Protein AF-A0ABD3AWS0-F1 (afdb_monomer)

Structure (mmCIF, N/CA/C/O backbone):
data_AF-A0ABD3AWS0-F1
#
_entry.id   AF-A0ABD3AWS0-F1
#
loop_
_atom_site.group_PDB
_atom_site.id
_atom_site.type_symbol
_atom_site.label_atom_id
_atom_site.label_alt_id
_atom_site.label_comp_id
_atom_site.label_asym_id
_atom_site.label_entity_id
_atom_site.label_seq_id
_atom_site.pdbx_PDB_ins_code
_atom_site.Cartn_x
_atom_site.Cartn_y
_atom_site.Cartn_z
_atom_site.occupancy
_atom_site.B_iso_or_equiv
_atom_site.auth_seq_id
_atom_site.auth_comp_id
_atom_site.auth_asym_id
_atom_site.auth_atom_id
_atom_site.pdbx_PDB_model_num
ATOM 1 N N . MET A 1 1 ? 17.403 1.096 -9.882 1.00 53.25 1 MET A N 1
ATOM 2 C CA . MET A 1 1 ? 18.011 1.265 -8.549 1.00 53.25 1 MET A CA 1
ATOM 3 C C . MET A 1 1 ? 16.953 0.886 -7.540 1.00 53.25 1 MET A C 1
ATOM 5 O O . MET A 1 1 ? 15.822 1.325 -7.702 1.00 53.25 1 MET A O 1
ATOM 9 N N . GLU A 1 2 ? 17.286 0.026 -6.589 1.00 64.38 2 GLU A N 1
ATOM 10 C CA . GLU A 1 2 ? 16.300 -0.647 -5.747 1.00 64.38 2 GLU A CA 1
ATOM 11 C C . GLU A 1 2 ? 16.300 -0.037 -4.342 1.00 64.38 2 GLU A C 1
ATOM 13 O O . GLU A 1 2 ? 17.245 -0.215 -3.584 1.00 64.38 2 GLU A O 1
ATOM 18 N N . VAL A 1 3 ? 15.242 0.715 -4.023 1.00 80.69 3 VAL A N 1
ATOM 19 C CA . VAL A 1 3 ? 14.965 1.267 -2.679 1.00 80.69 3 VAL A CA 1
ATOM 20 C C . VAL A 1 3 ? 14.682 0.150 -1.667 1.00 80.69 3 VAL A C 1
ATOM 22 O O . VAL A 1 3 ? 14.990 0.235 -0.476 1.00 80.69 3 VAL A O 1
ATOM 25 N N . TYR A 1 4 ? 14.098 -0.925 -2.184 1.00 85.44 4 TYR A N 1
ATOM 26 C CA . TYR A 1 4 ? 13.851 -2.178 -1.501 1.00 85.44 4 TYR A CA 1
ATOM 27 C C . TYR A 1 4 ? 14.573 -3.283 -2.246 1.00 85.44 4 TYR A C 1
ATOM 29 O O . TYR A 1 4 ? 14.406 -3.404 -3.454 1.00 85.44 4 TYR A O 1
ATOM 37 N N . SER A 1 5 ? 15.306 -4.123 -1.525 1.00 83.75 5 SER A N 1
ATOM 38 C CA . SER A 1 5 ? 15.827 -5.361 -2.099 1.00 83.75 5 SER A CA 1
ATOM 39 C C . SER A 1 5 ? 14.721 -6.418 -2.193 1.00 83.75 5 SER A C 1
ATOM 41 O O . SER A 1 5 ? 13.918 -6.592 -1.267 1.00 83.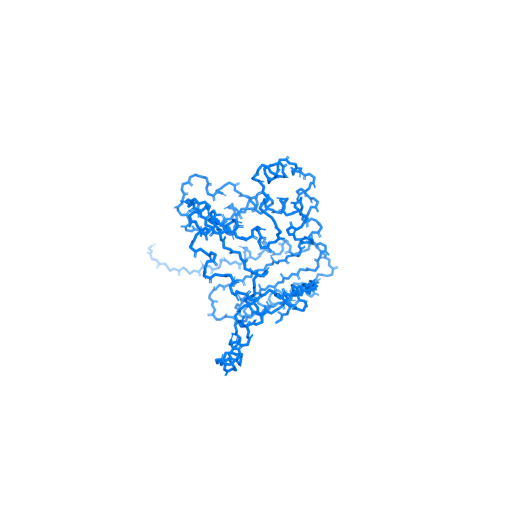75 5 SER A O 1
ATOM 43 N N . GLY A 1 6 ? 14.678 -7.125 -3.324 1.00 82.69 6 GLY A N 1
ATOM 44 C CA . GLY A 1 6 ? 13.687 -8.169 -3.581 1.00 82.69 6 GLY A CA 1
ATOM 45 C C . GLY A 1 6 ? 12.399 -7.639 -4.231 1.00 82.69 6 GLY A C 1
ATOM 46 O O . GLY A 1 6 ? 12.428 -6.619 -4.913 1.00 82.69 6 GLY A O 1
ATOM 47 N N . PRO A 1 7 ? 11.247 -8.310 -4.048 1.00 80.88 7 PRO A N 1
ATOM 48 C CA . PRO A 1 7 ? 10.071 -8.100 -4.906 1.00 80.88 7 PRO A CA 1
ATOM 49 C C . PRO A 1 7 ? 9.446 -6.702 -4.883 1.00 80.88 7 PRO A C 1
ATOM 51 O O . PRO A 1 7 ? 8.808 -6.304 -5.850 1.00 80.88 7 PRO A O 1
ATOM 54 N N . HIS A 1 8 ? 9.656 -5.930 -3.815 1.00 80.56 8 HIS A N 1
ATOM 55 C CA . HIS A 1 8 ? 9.182 -4.542 -3.732 1.00 80.56 8 HIS A CA 1
ATOM 56 C C . HIS A 1 8 ? 10.105 -3.545 -4.458 1.00 80.56 8 HIS A C 1
ATOM 58 O O . HIS A 1 8 ? 9.758 -2.375 -4.597 1.00 80.56 8 HIS A O 1
ATOM 64 N N . GLY A 1 9 ? 11.279 -3.991 -4.917 1.00 81.88 9 GLY A N 1
ATOM 65 C CA . GLY A 1 9 ? 12.183 -3.223 -5.772 1.00 81.88 9 GLY A CA 1
ATOM 66 C C . GLY A 1 9 ? 11.825 -3.285 -7.258 1.00 81.88 9 GLY A C 1
ATOM 67 O O . GLY A 1 9 ? 12.369 -2.509 -8.046 1.00 81.88 9 GLY A O 1
ATOM 68 N N . TYR A 1 10 ? 10.913 -4.179 -7.657 1.00 85.75 10 TYR A N 1
ATOM 69 C CA . TYR A 1 10 ? 10.484 -4.296 -9.048 1.00 85.75 10 TYR A CA 1
ATOM 70 C C . TYR A 1 10 ? 9.720 -3.052 -9.499 1.00 85.75 10 TYR A C 1
ATOM 72 O O . TYR A 1 10 ? 8.845 -2.533 -8.804 1.00 85.75 10 TYR A O 1
ATOM 80 N N . THR A 1 11 ? 10.060 -2.559 -10.689 1.00 83.81 11 THR A N 1
ATOM 81 C CA . THR A 1 11 ? 9.419 -1.378 -11.256 1.00 83.81 11 THR A CA 1
ATOM 82 C C . THR A 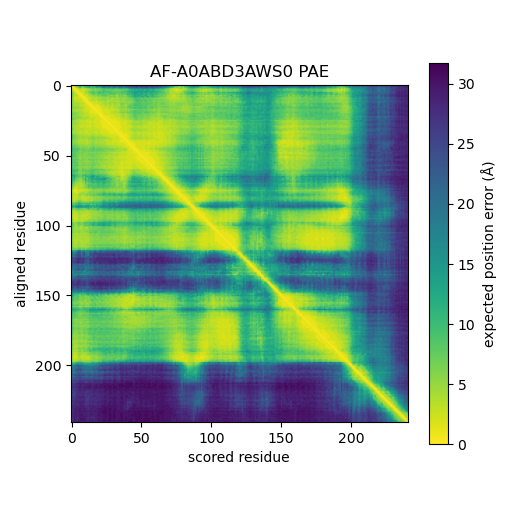1 11 ? 8.014 -1.726 -11.730 1.00 83.81 11 THR A C 1
ATOM 84 O O . THR A 1 11 ? 7.821 -2.696 -12.457 1.00 83.81 11 THR A O 1
ATOM 87 N N . LEU A 1 12 ? 7.031 -0.896 -11.370 1.00 85.69 12 LEU A N 1
ATOM 88 C CA . LEU A 1 12 ? 5.666 -1.050 -11.884 1.00 85.69 12 LEU A CA 1
ATOM 89 C C . LEU A 1 12 ? 5.609 -0.836 -13.404 1.00 85.69 12 LEU A C 1
ATOM 91 O O . LEU A 1 12 ? 4.836 -1.482 -14.105 1.00 85.69 12 LEU A O 1
ATOM 95 N N . MET A 1 13 ? 6.447 0.068 -13.912 1.00 86.06 13 MET A N 1
ATOM 96 C CA . MET A 1 13 ? 6.601 0.290 -15.344 1.00 86.06 13 MET A CA 1
ATOM 97 C C . MET A 1 13 ? 7.585 -0.734 -15.905 1.00 86.06 13 MET A C 1
ATOM 99 O O . MET A 1 13 ? 8.721 -0.832 -15.431 1.00 86.06 13 MET A O 1
ATOM 103 N N . ALA A 1 14 ? 7.156 -1.484 -16.917 1.00 87.19 14 ALA A N 1
ATOM 104 C CA . ALA A 1 14 ? 8.027 -2.406 -17.631 1.00 87.19 14 ALA A CA 1
ATOM 105 C C . ALA A 1 14 ? 9.119 -1.629 -18.386 1.00 87.19 14 ALA A C 1
ATOM 107 O O . ALA A 1 14 ? 8.850 -0.598 -19.003 1.00 87.19 14 ALA A O 1
ATOM 108 N N . SER A 1 15 ? 10.358 -2.124 -18.342 1.00 89.94 15 SER A N 1
ATOM 109 C CA . SER A 1 15 ? 11.434 -1.591 -19.183 1.00 89.94 15 SER A CA 1
ATOM 110 C C . SER A 1 15 ? 11.204 -1.961 -20.648 1.00 89.94 15 SER A C 1
ATOM 112 O O . SER A 1 15 ? 10.537 -2.952 -20.935 1.00 89.94 15 SER A O 1
ATOM 114 N N . GLU A 1 16 ? 11.805 -1.218 -21.575 1.00 90.94 16 GLU A N 1
ATOM 115 C CA . GLU A 1 16 ? 11.691 -1.484 -23.017 1.00 90.94 16 GLU A CA 1
ATOM 116 C C . GLU A 1 16 ? 12.048 -2.940 -23.357 1.00 90.94 16 GLU A C 1
ATOM 118 O O . GLU A 1 16 ? 11.239 -3.665 -23.928 1.00 90.94 16 GLU A O 1
ATOM 123 N N . SER A 1 17 ? 13.179 -3.430 -22.839 1.00 92.00 17 SER A N 1
ATOM 124 C CA . SER A 1 17 ? 13.579 -4.832 -23.015 1.00 92.00 17 SER A CA 1
ATOM 125 C C . SER A 1 17 ? 12.580 -5.843 -22.432 1.00 92.00 17 SER A C 1
ATOM 127 O O . SER A 1 17 ? 12.489 -6.967 -22.917 1.00 92.00 17 SER A O 1
ATOM 129 N N . ALA A 1 18 ? 11.867 -5.496 -21.353 1.00 90.69 18 ALA A N 1
ATOM 130 C CA . ALA A 1 18 ? 10.860 -6.373 -20.765 1.00 90.69 18 ALA A CA 1
ATOM 131 C C . ALA A 1 18 ? 9.608 -6.412 -21.645 1.00 90.69 18 ALA A C 1
ATOM 133 O O . ALA A 1 18 ? 9.089 -7.497 -21.882 1.00 90.69 18 ALA A O 1
ATOM 134 N N . VAL A 1 19 ? 9.187 -5.260 -22.179 1.00 92.88 19 VAL A N 1
ATOM 135 C CA . VAL A 1 19 ? 8.062 -5.152 -23.119 1.00 92.88 19 VAL A CA 1
ATOM 136 C C . VAL A 1 19 ? 8.318 -5.977 -24.378 1.00 92.88 19 VAL A C 1
ATOM 138 O O . VAL A 1 19 ? 7.437 -6.718 -24.795 1.00 92.88 19 VAL A O 1
ATOM 141 N N . GLU A 1 20 ? 9.530 -5.933 -24.931 1.00 94.00 20 GLU A N 1
ATOM 142 C CA . GLU A 1 20 ? 9.900 -6.732 -26.110 1.00 94.00 20 GLU A CA 1
ATOM 143 C C . GLU A 1 20 ? 9.847 -8.250 -25.869 1.00 94.00 20 GLU A C 1
ATOM 145 O O . GLU A 1 20 ? 9.641 -9.020 -26.805 1.00 94.00 20 GLU A O 1
ATOM 150 N N . ARG A 1 21 ? 10.032 -8.700 -24.620 1.00 93.94 21 ARG A N 1
ATOM 151 C CA . ARG A 1 21 ? 9.963 -10.123 -24.248 1.00 93.94 21 ARG A CA 1
ATOM 152 C C . ARG A 1 21 ? 8.551 -10.593 -23.896 1.00 93.94 21 ARG A C 1
ATOM 154 O O . ARG A 1 21 ? 8.326 -11.805 -23.857 1.00 93.94 21 ARG A O 1
ATOM 161 N N . LEU A 1 22 ? 7.619 -9.676 -23.620 1.00 94.19 22 LEU A N 1
ATOM 162 C CA . LEU A 1 22 ? 6.232 -10.025 -23.315 1.00 94.19 22 LEU A CA 1
ATOM 163 C C . LEU A 1 22 ? 5.561 -10.645 -24.543 1.00 94.19 22 LEU A C 1
ATOM 165 O O . LEU A 1 22 ? 5.647 -10.134 -25.656 1.00 94.19 22 LEU A O 1
ATOM 169 N N . ASN A 1 23 ? 4.872 -11.761 -24.331 1.00 94.94 23 ASN A N 1
ATOM 170 C CA . ASN A 1 23 ? 4.133 -12.476 -25.364 1.00 94.94 23 ASN A CA 1
ATOM 171 C C . ASN A 1 23 ? 2.921 -13.193 -24.747 1.00 94.94 23 ASN A C 1
ATOM 173 O O . ASN A 1 23 ? 2.798 -13.247 -23.523 1.00 94.94 23 ASN A O 1
ATOM 177 N N . SER A 1 24 ? 2.036 -13.738 -25.592 1.00 96.44 24 SER A N 1
ATOM 178 C CA . SER A 1 24 ? 0.787 -14.387 -25.145 1.00 96.44 24 SER A CA 1
ATOM 179 C C . SER A 1 24 ? 1.040 -15.509 -24.141 1.00 96.44 24 SER A C 1
ATOM 181 O O . SER A 1 24 ? 0.371 -15.560 -23.121 1.00 96.44 24 SER A O 1
ATOM 183 N N . ILE A 1 25 ? 2.056 -16.342 -24.384 1.00 96.56 25 ILE A N 1
ATOM 184 C CA . ILE A 1 25 ? 2.360 -17.513 -23.550 1.00 96.56 25 ILE A CA 1
ATOM 185 C C . ILE A 1 25 ? 2.744 -17.065 -22.137 1.00 96.56 25 ILE A C 1
ATOM 187 O O . ILE A 1 25 ? 2.171 -17.531 -21.163 1.00 96.56 25 ILE A O 1
ATOM 191 N N . VAL A 1 26 ? 3.642 -16.081 -22.022 1.00 95.38 26 VAL A N 1
ATOM 192 C CA . VAL A 1 26 ? 4.064 -15.536 -20.720 1.00 95.38 26 VAL A CA 1
ATOM 193 C C . VAL A 1 26 ? 2.890 -14.914 -19.956 1.00 95.38 26 VAL A C 1
ATOM 195 O O . VAL A 1 26 ? 2.830 -15.016 -18.733 1.00 95.38 26 VAL A O 1
ATOM 198 N N . LEU A 1 27 ? 1.961 -14.256 -20.656 1.00 94.88 27 LEU A N 1
ATOM 199 C CA . LEU A 1 27 ? 0.780 -13.658 -20.028 1.00 94.88 27 LEU A CA 1
ATOM 200 C C . LEU A 1 27 ? -0.235 -14.717 -19.587 1.00 94.88 27 LEU A C 1
ATOM 202 O O . LEU A 1 27 ? -0.796 -14.592 -18.502 1.00 94.88 27 LEU A O 1
ATOM 206 N N . GLU A 1 28 ? -0.458 -15.747 -20.401 1.00 95.12 28 GLU A N 1
ATOM 207 C CA . GLU A 1 28 ? -1.327 -16.879 -20.072 1.00 95.12 28 GLU A CA 1
ATOM 208 C C . GLU A 1 28 ? -0.798 -17.640 -18.853 1.00 95.12 28 GLU A C 1
ATOM 210 O O . GLU A 1 28 ? -1.555 -17.859 -17.907 1.00 95.12 28 GLU A O 1
ATOM 215 N N . ASP A 1 29 ? 0.504 -17.937 -18.824 1.00 94.25 29 ASP A N 1
ATOM 216 C CA . ASP A 1 29 ? 1.169 -18.572 -17.683 1.00 94.25 29 ASP A CA 1
ATOM 217 C C . ASP A 1 29 ? 1.045 -17.698 -16.425 1.00 94.25 29 ASP A C 1
ATOM 219 O O . ASP A 1 29 ? 0.636 -18.170 -15.363 1.00 94.25 29 ASP A O 1
ATOM 223 N N . PHE A 1 30 ? 1.300 -16.389 -16.545 1.00 93.19 30 PHE A N 1
ATOM 224 C CA . PHE A 1 30 ? 1.174 -15.458 -15.423 1.00 93.19 30 PHE A CA 1
ATOM 225 C C . PHE A 1 30 ? -0.255 -15.407 -14.865 1.00 93.19 30 PHE A C 1
ATOM 227 O O . PHE A 1 30 ? -0.438 -15.419 -13.645 1.00 93.19 30 PHE A O 1
ATOM 234 N N . VAL A 1 31 ? -1.272 -15.346 -15.730 1.00 92.31 31 VAL A N 1
ATOM 235 C CA . VAL A 1 31 ? -2.680 -15.350 -15.312 1.00 92.31 31 VAL A CA 1
ATOM 236 C C . VAL A 1 31 ? -3.027 -16.678 -14.645 1.00 92.31 31 VAL A C 1
ATOM 238 O O . VAL A 1 31 ? -3.593 -16.663 -13.555 1.00 92.31 31 VAL A O 1
ATOM 241 N N . ALA A 1 32 ? -2.642 -17.810 -15.235 1.00 90.44 32 ALA A N 1
ATOM 242 C CA . ALA A 1 32 ? -2.919 -19.132 -14.681 1.00 90.44 32 ALA A CA 1
ATOM 243 C C . ALA A 1 32 ? -2.298 -19.330 -13.286 1.00 90.44 32 ALA A C 1
ATOM 245 O O . ALA A 1 32 ? -2.921 -19.931 -12.410 1.00 90.44 32 ALA A O 1
ATOM 246 N N . GLU A 1 33 ? -1.096 -18.797 -13.060 1.00 90.00 33 GLU A N 1
ATOM 247 C CA . GLU A 1 33 ? -0.397 -18.896 -11.777 1.00 90.00 33 GLU A CA 1
ATOM 248 C C . GLU A 1 33 ? -0.929 -17.921 -10.714 1.00 90.00 33 GLU A C 1
ATOM 250 O O . GLU A 1 33 ? -0.999 -18.275 -9.535 1.00 90.00 33 GLU A O 1
ATOM 255 N N . ASN A 1 34 ? -1.303 -16.694 -11.099 1.00 89.81 34 ASN A N 1
ATOM 256 C CA . ASN A 1 34 ? -1.582 -15.618 -10.139 1.00 89.81 34 ASN A CA 1
ATOM 257 C C . ASN A 1 34 ? -3.078 -15.337 -9.926 1.00 89.81 34 ASN A C 1
ATOM 259 O O . ASN A 1 34 ? -3.462 -14.895 -8.841 1.00 89.81 34 ASN A O 1
ATOM 263 N N . TYR A 1 35 ? -3.938 -15.591 -10.917 1.00 91.50 35 TYR A N 1
ATOM 264 C CA . TYR A 1 35 ? -5.375 -15.298 -10.851 1.00 91.50 35 TYR A CA 1
ATOM 265 C C . TYR A 1 35 ? -6.112 -16.535 -10.334 1.00 91.50 35 TYR A C 1
ATOM 267 O O . TYR A 1 35 ? -6.857 -17.204 -11.044 1.00 91.50 35 TYR A O 1
ATOM 275 N N . THR A 1 36 ? -5.858 -16.864 -9.069 1.00 91.81 36 THR A N 1
ATOM 276 C CA . THR A 1 36 ? -6.440 -18.027 -8.388 1.00 91.81 36 THR A CA 1
ATOM 277 C C . THR A 1 36 ? -7.512 -17.601 -7.391 1.00 91.81 36 THR A C 1
ATOM 279 O O . THR A 1 36 ? -7.534 -16.458 -6.927 1.00 91.81 36 THR A O 1
ATOM 282 N N . ALA A 1 37 ? -8.408 -18.523 -7.024 1.00 90.88 37 ALA A N 1
ATOM 283 C CA . ALA A 1 37 ? -9.538 -18.207 -6.148 1.00 90.88 37 ALA A CA 1
ATOM 284 C C . ALA A 1 37 ? -9.123 -17.529 -4.818 1.00 90.88 37 ALA A C 1
ATOM 286 O O . ALA A 1 37 ? -9.769 -16.556 -4.435 1.00 90.88 37 ALA A O 1
ATOM 287 N N . PRO A 1 38 ? -8.036 -17.935 -4.124 1.00 89.00 38 PRO A N 1
ATOM 288 C CA . PRO A 1 38 ? -7.638 -17.288 -2.866 1.00 89.00 38 PRO A CA 1
ATOM 289 C C . PRO A 1 38 ? -6.984 -15.906 -3.016 1.00 89.00 38 PRO A C 1
ATOM 291 O O . PRO A 1 38 ? -6.712 -15.258 -2.007 1.00 89.00 38 PRO A O 1
ATOM 294 N N . HIS A 1 39 ? -6.696 -15.471 -4.247 1.00 87.50 39 HIS A N 1
ATOM 295 C CA . HIS A 1 39 ? -6.074 -14.180 -4.563 1.00 87.50 39 HIS A CA 1
ATOM 296 C C . HIS A 1 39 ? -7.090 -13.147 -5.070 1.00 87.50 39 HIS A C 1
ATOM 298 O O . HIS A 1 39 ? -6.723 -12.010 -5.365 1.00 87.50 39 HIS A O 1
ATOM 304 N N . MET A 1 40 ? -8.367 -13.521 -5.174 1.00 90.12 40 MET A N 1
ATOM 305 C CA . MET A 1 40 ? -9.414 -12.679 -5.740 1.00 90.12 40 MET A CA 1
ATOM 306 C C . MET A 1 40 ? -10.484 -12.348 -4.705 1.00 90.12 40 MET A C 1
ATOM 308 O O . MET A 1 40 ? -10.912 -13.190 -3.920 1.00 90.12 40 MET A O 1
ATOM 312 N N . VAL A 1 41 ? -10.944 -11.098 -4.736 1.00 91.38 41 VAL A N 1
ATOM 313 C CA . VAL A 1 41 ? -12.054 -10.607 -3.918 1.00 91.38 41 VAL A CA 1
ATOM 314 C C . VAL A 1 41 ? -13.014 -9.863 -4.832 1.00 91.38 41 VAL A C 1
ATOM 316 O O . VAL A 1 41 ? -12.625 -8.900 -5.492 1.00 91.38 41 VAL A O 1
ATOM 319 N N . LEU A 1 42 ? -14.278 -10.283 -4.848 1.00 91.44 42 LEU A N 1
ATOM 320 C CA . LEU A 1 42 ? -15.348 -9.539 -5.500 1.00 91.44 42 LEU A CA 1
ATOM 321 C C . LEU A 1 42 ? -16.006 -8.612 -4.473 1.00 91.44 42 LEU A C 1
ATOM 323 O O . LEU A 1 42 ? -16.671 -9.073 -3.548 1.00 91.44 42 LEU A O 1
ATOM 327 N N . ALA A 1 43 ? -15.815 -7.304 -4.638 1.00 90.38 43 ALA A N 1
ATOM 328 C CA . ALA A 1 43 ? -16.415 -6.283 -3.787 1.00 90.38 43 ALA A CA 1
ATOM 329 C C . ALA A 1 43 ? -17.442 -5.461 -4.577 1.00 90.38 43 ALA A C 1
ATOM 331 O O . ALA A 1 43 ? -17.145 -4.951 -5.656 1.00 90.38 43 ALA A O 1
ATOM 332 N N . ALA A 1 44 ? -18.636 -5.293 -4.012 1.00 88.69 44 ALA A N 1
ATOM 333 C CA . ALA A 1 44 ? -19.700 -4.464 -4.569 1.00 88.69 44 ALA A CA 1
ATOM 334 C C . ALA A 1 44 ? -20.268 -3.536 -3.488 1.00 88.69 44 ALA A C 1
ATOM 336 O O . ALA A 1 44 ? -20.219 -3.845 -2.297 1.00 88.69 44 ALA A O 1
ATOM 337 N N . ALA A 1 45 ? -20.809 -2.394 -3.905 1.00 87.94 45 ALA A N 1
ATOM 338 C CA . ALA A 1 45 ? -21.478 -1.439 -3.030 1.00 87.94 45 ALA A CA 1
ATOM 339 C C . ALA A 1 45 ? -22.858 -1.098 -3.604 1.00 87.94 45 ALA A C 1
ATOM 341 O O . ALA A 1 45 ? -22.987 -0.909 -4.811 1.00 87.94 45 ALA A O 1
ATOM 342 N N . GLY A 1 46 ? -23.875 -1.011 -2.741 1.00 90.19 46 GLY A N 1
ATOM 343 C CA . GLY A 1 46 ? -25.250 -0.704 -3.156 1.00 90.19 46 GLY A CA 1
ATOM 344 C C . GLY A 1 46 ? -25.987 -1.857 -3.850 1.00 90.19 46 GLY A C 1
ATOM 345 O O . GLY A 1 46 ? -26.939 -1.601 -4.577 1.00 90.19 46 GLY A O 1
ATOM 346 N N . VAL A 1 47 ? -25.546 -3.101 -3.643 1.00 92.75 47 VAL A N 1
ATOM 347 C CA . VAL A 1 47 ? -26.156 -4.320 -4.200 1.00 92.75 47 VAL A CA 1
ATOM 348 C C . VAL A 1 47 ? -26.452 -5.288 -3.056 1.00 92.75 47 VAL A C 1
ATOM 350 O O . VAL A 1 47 ? -25.648 -5.393 -2.127 1.00 92.75 47 VAL A O 1
ATOM 353 N N . GLU A 1 48 ? -27.589 -5.982 -3.119 1.00 94.31 48 GLU A N 1
ATOM 354 C CA . GLU A 1 48 ? -27.944 -7.025 -2.153 1.00 94.31 48 GLU A CA 1
ATOM 355 C C . GLU A 1 48 ? -27.022 -8.244 -2.274 1.00 94.31 48 GLU A C 1
ATOM 357 O O . GLU A 1 48 ? -26.691 -8.693 -3.376 1.00 94.31 48 GLU A O 1
ATOM 362 N N . HIS A 1 49 ? -26.605 -8.795 -1.133 1.00 94.00 49 HIS A N 1
ATOM 363 C CA . HIS A 1 49 ? -25.589 -9.852 -1.101 1.00 94.00 49 HIS A CA 1
ATOM 364 C C . HIS A 1 49 ? -26.062 -11.119 -1.823 1.00 94.00 49 HIS A C 1
ATOM 366 O O . HIS A 1 49 ? -25.333 -11.676 -2.644 1.00 94.00 49 HIS A O 1
ATOM 372 N N . ASP A 1 50 ? -27.308 -11.523 -1.579 1.00 95.69 50 ASP A N 1
ATOM 373 C CA . ASP A 1 50 ? -27.895 -12.720 -2.182 1.00 95.69 50 ASP A CA 1
ATOM 374 C C . ASP A 1 50 ? -28.076 -12.575 -3.700 1.00 95.69 50 ASP A C 1
ATOM 376 O O . ASP A 1 50 ? -27.971 -13.553 -4.441 1.00 95.69 50 ASP A O 1
ATOM 380 N N . GLU A 1 51 ? -28.350 -11.362 -4.190 1.00 94.88 51 GLU A N 1
ATOM 381 C CA . GLU A 1 51 ? -28.447 -11.090 -5.628 1.00 94.88 51 GLU A CA 1
ATOM 382 C C . GLU A 1 51 ? -27.079 -11.160 -6.302 1.00 94.88 51 GLU A C 1
ATOM 384 O O . GLU A 1 51 ? -26.947 -11.761 -7.370 1.00 94.88 51 GLU A O 1
ATOM 389 N N . LEU A 1 52 ? -26.051 -10.610 -5.650 1.00 94.50 52 LEU A N 1
ATOM 390 C CA . LEU A 1 52 ? -24.677 -10.696 -6.128 1.00 94.50 52 LEU A CA 1
ATOM 391 C C . LEU A 1 52 ? -24.200 -12.152 -6.190 1.00 94.50 52 LEU A C 1
ATOM 393 O O . LEU A 1 52 ? -23.623 -12.557 -7.198 1.00 94.50 52 LEU A O 1
ATOM 397 N N . LEU A 1 53 ? -24.468 -12.947 -5.148 1.00 95.44 53 LEU A N 1
ATOM 398 C CA . LEU A 1 53 ? -24.069 -14.355 -5.093 1.00 95.44 53 LEU A CA 1
ATOM 399 C C . LEU A 1 53 ? -24.694 -15.183 -6.218 1.00 95.44 53 LEU A C 1
ATOM 401 O O . LEU A 1 53 ? -23.979 -15.941 -6.870 1.00 95.44 53 LEU A O 1
ATOM 405 N N . LYS A 1 54 ? -25.985 -14.982 -6.515 1.00 95.94 54 LYS A N 1
ATOM 406 C CA . LYS A 1 54 ? -26.680 -15.689 -7.610 1.00 95.94 54 LYS A CA 1
ATOM 407 C C . LYS A 1 54 ? -25.994 -15.524 -8.966 1.00 95.94 54 LYS A C 1
ATOM 409 O O . LYS A 1 54 ? -26.076 -16.424 -9.796 1.00 95.94 54 LYS A O 1
ATOM 414 N N . ILE A 1 55 ? -25.357 -14.377 -9.202 1.00 94.88 55 ILE A N 1
ATOM 415 C CA . ILE A 1 55 ? -24.660 -14.075 -10.458 1.00 94.88 55 ILE A CA 1
ATOM 416 C C . ILE A 1 55 ? -23.192 -14.504 -10.379 1.00 94.88 55 ILE A C 1
ATOM 418 O O . ILE A 1 55 ? -22.664 -15.068 -11.334 1.00 94.88 55 ILE A O 1
ATOM 422 N N . ALA A 1 56 ? -22.524 -14.238 -9.257 1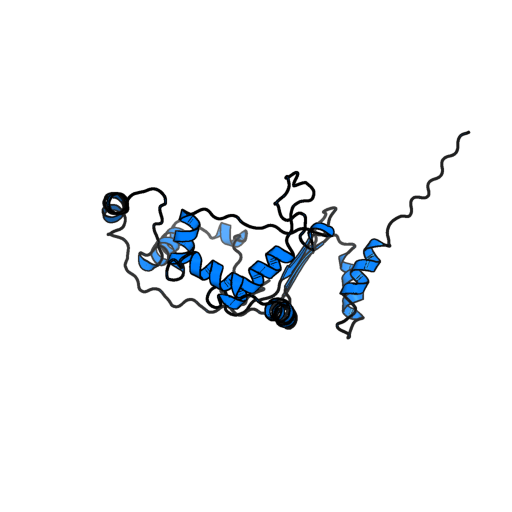.00 94.88 56 ALA A N 1
ATOM 423 C CA . ALA A 1 56 ? -21.090 -14.455 -9.108 1.00 94.88 56 ALA A CA 1
ATOM 424 C C . ALA A 1 56 ? -20.717 -15.936 -8.956 1.00 94.88 56 ALA A C 1
ATOM 426 O O . ALA A 1 56 ? -19.712 -16.370 -9.513 1.00 94.88 56 ALA A O 1
ATOM 427 N N . GLU A 1 57 ? -21.512 -16.722 -8.226 1.00 94.56 57 GLU A N 1
ATOM 428 C CA . GLU A 1 57 ? -21.197 -18.123 -7.935 1.00 94.56 57 GLU A CA 1
ATOM 429 C C . GLU A 1 57 ? -21.108 -18.991 -9.208 1.00 94.56 57 GLU A C 1
ATOM 431 O O . GLU A 1 57 ? -20.093 -19.672 -9.380 1.00 94.56 57 GLU A O 1
ATOM 436 N N . PRO A 1 58 ? -22.052 -18.925 -10.172 1.00 95.44 58 PRO A N 1
ATOM 437 C CA . PRO A 1 58 ? -21.916 -19.660 -11.431 1.00 95.44 58 PRO A CA 1
ATOM 438 C C . PRO A 1 58 ? -20.707 -19.243 -12.279 1.00 95.44 58 PRO A C 1
ATOM 440 O O . PRO A 1 58 ? -20.224 -20.053 -13.061 1.00 95.44 58 PRO A O 1
ATOM 443 N N . LEU A 1 59 ? -20.233 -17.998 -12.148 1.00 94.31 59 LEU A N 1
ATOM 444 C CA . LEU A 1 59 ? -19.150 -17.439 -12.967 1.00 94.31 59 LEU A CA 1
ATOM 445 C C . LEU A 1 59 ? -17.749 -17.655 -12.383 1.00 94.31 59 LEU A C 1
ATOM 447 O O . LEU A 1 59 ? -16.775 -17.507 -13.110 1.00 94.31 59 LEU A O 1
ATOM 451 N N . LEU A 1 60 ? -17.643 -17.917 -11.076 1.00 93.56 60 LEU A N 1
ATOM 452 C CA . LEU A 1 60 ? -16.363 -17.971 -10.358 1.00 93.56 60 LEU A CA 1
ATOM 453 C C . LEU A 1 60 ? -16.138 -19.294 -9.610 1.00 93.56 60 LEU A C 1
ATOM 455 O O . LEU A 1 60 ? -15.093 -19.477 -8.982 1.00 93.56 60 LEU A O 1
ATOM 459 N N . SER A 1 61 ? -17.108 -20.213 -9.624 1.00 91.56 61 SER A N 1
ATOM 460 C CA . SER A 1 61 ? -17.031 -21.482 -8.881 1.00 91.56 61 SER A CA 1
ATOM 461 C C . SER A 1 61 ? -16.012 -22.479 -9.444 1.00 91.56 61 SER A C 1
ATOM 463 O O . SER A 1 61 ? -15.540 -23.343 -8.701 1.00 91.56 61 SER A O 1
ATOM 465 N N . ASP A 1 62 ? -15.648 -22.348 -10.718 1.00 91.56 62 ASP A N 1
ATOM 466 C CA . ASP A 1 62 ? -14.677 -23.175 -11.442 1.00 91.56 62 ASP A CA 1
ATOM 467 C C . ASP A 1 62 ? -13.219 -22.714 -11.268 1.00 91.56 62 ASP A C 1
ATOM 469 O O . ASP A 1 62 ? -12.292 -23.397 -11.708 1.00 91.56 62 ASP A O 1
ATOM 473 N N . MET A 1 63 ? -12.996 -21.595 -10.574 1.00 89.69 63 MET A N 1
ATOM 474 C CA . MET A 1 63 ? -11.667 -21.030 -10.352 1.00 89.69 63 MET A CA 1
ATOM 475 C C . MET A 1 63 ? -10.743 -21.971 -9.555 1.00 89.69 63 MET A C 1
ATOM 477 O O . MET A 1 63 ? -11.163 -22.601 -8.573 1.00 89.69 63 MET A O 1
ATOM 481 N N . PRO A 1 64 ? -9.443 -22.033 -9.903 1.00 88.31 64 PRO A N 1
ATOM 482 C CA . PRO A 1 64 ? -8.502 -22.944 -9.269 1.00 88.31 64 PRO A CA 1
ATOM 483 C C . PRO A 1 64 ? -8.253 -22.568 -7.801 1.00 88.31 64 PRO A C 1
ATOM 485 O O . PRO A 1 64 ? -7.912 -21.431 -7.460 1.00 88.31 64 PRO A O 1
ATOM 4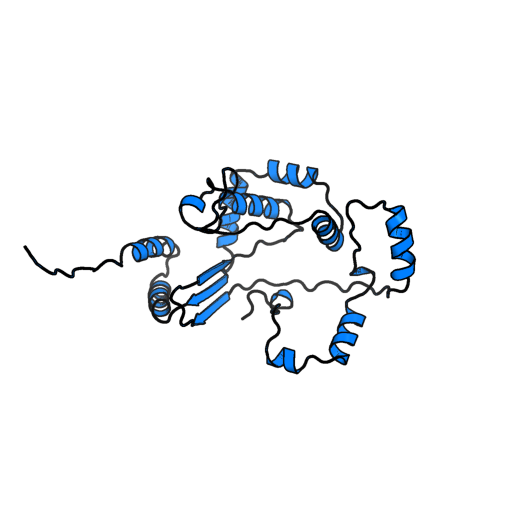88 N N . LYS A 1 65 ? -8.394 -23.560 -6.915 1.00 86.25 65 LYS A N 1
ATOM 489 C CA . LYS A 1 65 ? -8.177 -23.434 -5.464 1.00 86.25 65 LYS A CA 1
ATOM 490 C C . LYS A 1 65 ? -6.750 -23.847 -5.106 1.00 86.25 65 LYS A C 1
ATOM 492 O O . LYS A 1 65 ? -6.518 -24.946 -4.607 1.00 86.25 65 LYS A O 1
ATOM 497 N N . VAL A 1 66 ? -5.791 -22.977 -5.405 1.00 87.12 66 VAL A N 1
ATOM 498 C CA . VAL A 1 66 ? -4.359 -23.206 -5.144 1.00 87.12 66 VAL A CA 1
ATOM 499 C C . VAL A 1 66 ? -3.983 -22.700 -3.751 1.00 87.12 66 VAL A C 1
ATOM 501 O O . VAL A 1 66 ? -4.590 -21.764 -3.243 1.00 87.12 66 VAL A O 1
ATOM 504 N N . HIS A 1 67 ? -2.994 -23.308 -3.095 1.00 80.94 67 HIS A N 1
ATOM 505 C CA . HIS A 1 67 ? -2.485 -22.776 -1.830 1.00 80.94 67 HIS A CA 1
ATOM 506 C C . HIS A 1 67 ? -1.790 -21.427 -2.052 1.00 80.94 67 HIS A C 1
ATOM 508 O O . HIS A 1 67 ? -0.945 -21.310 -2.936 1.00 80.94 67 HIS A O 1
ATOM 514 N N . ARG A 1 68 ? -2.115 -20.432 -1.221 1.00 77.06 68 ARG A N 1
ATOM 515 C CA . ARG A 1 68 ? -1.487 -19.109 -1.271 1.00 77.06 68 ARG A CA 1
ATOM 516 C C . ARG A 1 68 ? -0.012 -19.227 -0.864 1.00 77.06 68 ARG A C 1
ATOM 518 O O . ARG A 1 68 ? 0.249 -19.600 0.282 1.00 77.06 68 ARG A O 1
ATOM 525 N N . PRO A 1 69 ? 0.953 -18.931 -1.751 1.00 77.88 69 PRO A N 1
ATOM 526 C CA . PRO A 1 69 ? 2.359 -18.944 -1.374 1.00 77.88 69 PRO A CA 1
ATOM 527 C C . PRO A 1 69 ? 2.639 -17.854 -0.333 1.00 77.88 69 PRO A C 1
ATOM 529 O O . PRO A 1 69 ? 1.985 -16.810 -0.306 1.00 77.88 69 PRO A O 1
ATOM 532 N N . ALA A 1 70 ? 3.617 -18.100 0.540 1.00 79.81 70 ALA A N 1
ATOM 533 C CA . ALA A 1 70 ? 4.034 -17.112 1.526 1.00 79.81 70 ALA A CA 1
ATOM 534 C C . ALA A 1 70 ? 4.653 -15.894 0.827 1.00 79.81 70 ALA A C 1
ATOM 536 O O . ALA A 1 70 ? 5.550 -16.036 -0.006 1.00 79.81 70 ALA A O 1
ATOM 537 N N . GLU A 1 71 ? 4.191 -14.699 1.190 1.00 80.12 71 GLU A N 1
ATOM 538 C CA . GLU A 1 71 ? 4.695 -13.466 0.597 1.00 80.12 71 GLU A CA 1
ATOM 539 C C . GLU A 1 71 ? 6.152 -13.209 1.039 1.00 80.12 71 GLU A C 1
ATOM 541 O O . GLU A 1 71 ? 6.465 -13.247 2.238 1.00 80.12 71 GLU A O 1
ATOM 546 N N . PRO A 1 72 ? 7.070 -12.958 0.090 1.00 81.00 72 PRO A N 1
ATOM 547 C CA . PRO A 1 72 ? 8.459 -12.654 0.401 1.00 81.00 72 PRO A CA 1
ATOM 548 C C . PRO A 1 72 ? 8.555 -11.307 1.121 1.00 81.00 72 PRO A C 1
ATOM 550 O O . PRO A 1 72 ? 8.022 -10.295 0.666 1.00 81.00 72 PRO A O 1
ATOM 553 N N . LYS A 1 73 ? 9.269 -11.286 2.251 1.00 81.31 73 LYS A N 1
ATOM 554 C CA . LYS A 1 73 ? 9.433 -10.072 3.057 1.00 81.31 73 LYS A CA 1
ATOM 555 C C . LYS A 1 73 ? 10.397 -9.105 2.362 1.00 81.31 73 LYS A C 1
ATOM 557 O O . LYS A 1 73 ? 11.554 -9.481 2.166 1.00 81.31 73 LYS A O 1
ATOM 562 N N . PRO A 1 74 ? 9.968 -7.882 2.014 1.00 83.75 74 PRO A N 1
ATOM 563 C CA . PRO A 1 74 ? 10.884 -6.881 1.491 1.00 83.75 74 PRO A CA 1
ATOM 564 C C . PRO A 1 74 ? 11.846 -6.399 2.570 1.00 83.75 74 PRO A C 1
ATOM 566 O O . PRO A 1 74 ? 11.492 -6.331 3.748 1.00 83.75 74 PRO A O 1
ATOM 569 N N . VAL A 1 75 ? 13.049 -6.016 2.148 1.00 88.38 75 VAL A N 1
ATOM 570 C CA . VAL A 1 75 ? 14.025 -5.355 3.017 1.00 88.38 75 VAL A CA 1
ATOM 571 C C . VAL A 1 75 ? 14.326 -3.987 2.435 1.00 88.38 75 VAL A C 1
ATOM 573 O O . VAL A 1 75 ? 14.849 -3.879 1.322 1.00 88.38 75 VAL A O 1
ATOM 576 N N . TYR A 1 76 ? 13.976 -2.950 3.187 1.00 88.38 76 TYR A N 1
ATOM 577 C CA . TYR A 1 76 ? 14.312 -1.577 2.853 1.00 88.38 76 TYR A CA 1
ATOM 578 C C . TYR A 1 76 ? 15.807 -1.336 3.036 1.00 88.38 76 TYR A C 1
ATOM 580 O O . TYR A 1 76 ? 16.385 -1.675 4.069 1.00 88.38 76 TYR A O 1
ATOM 588 N N . VAL A 1 77 ? 16.430 -0.748 2.019 1.00 89.44 77 VAL A N 1
ATOM 589 C CA . VAL A 1 77 ? 17.871 -0.458 2.012 1.00 89.44 77 VAL A CA 1
ATOM 590 C C . VAL A 1 77 ? 18.168 1.032 1.824 1.00 89.44 77 VAL A C 1
ATOM 592 O O . VAL A 1 77 ? 19.302 1.457 2.040 1.00 89.44 77 VAL A O 1
ATOM 595 N N . GLY A 1 78 ? 17.155 1.837 1.488 1.00 86.44 78 GLY A N 1
ATOM 596 C CA . GLY A 1 78 ? 17.319 3.244 1.126 1.00 86.44 78 GLY A CA 1
ATOM 597 C C . GLY A 1 78 ? 17.840 3.415 -0.302 1.00 86.44 78 GLY A C 1
ATOM 598 O O . GLY A 1 78 ? 17.833 2.477 -1.100 1.00 86.44 78 GLY A O 1
ATOM 599 N N . GLY A 1 79 ? 18.303 4.618 -0.650 1.00 86.31 79 GLY A N 1
ATOM 600 C CA . GLY A 1 79 ? 18.904 4.837 -1.964 1.00 86.31 79 GLY A CA 1
ATOM 601 C C . GLY A 1 79 ? 19.052 6.296 -2.390 1.00 86.31 79 GLY A C 1
ATOM 602 O O . GLY A 1 79 ? 18.365 7.167 -1.874 1.00 86.31 79 GLY A O 1
ATOM 603 N N . ASP A 1 80 ? 19.922 6.558 -3.366 1.00 85.94 80 ASP A N 1
ATOM 604 C CA . ASP A 1 80 ? 20.052 7.861 -4.036 1.00 85.94 80 ASP A CA 1
ATOM 605 C C . ASP A 1 80 ? 19.978 7.698 -5.565 1.00 85.94 80 ASP A C 1
ATOM 607 O O . ASP A 1 80 ? 20.922 7.218 -6.195 1.00 85.94 80 ASP A O 1
ATOM 611 N N . TYR A 1 81 ? 18.834 8.053 -6.155 1.00 85.25 81 TYR A N 1
ATOM 612 C CA . TYR A 1 81 ? 18.597 8.001 -7.594 1.00 85.25 81 TYR A CA 1
ATOM 613 C C . TYR A 1 81 ? 18.518 9.410 -8.166 1.00 85.25 81 TYR A C 1
ATOM 615 O O . TYR A 1 81 ? 17.620 10.171 -7.819 1.00 85.25 81 TYR A O 1
ATOM 623 N N . ARG A 1 82 ? 19.395 9.739 -9.113 1.00 86.88 82 ARG A N 1
ATOM 624 C CA . ARG A 1 82 ? 19.374 11.036 -9.794 1.00 86.88 82 ARG A CA 1
ATOM 625 C C . ARG A 1 82 ? 19.342 10.832 -11.292 1.00 86.88 82 ARG A C 1
ATOM 627 O O . ARG A 1 82 ? 20.170 10.107 -11.844 1.00 86.88 82 ARG A O 1
ATOM 634 N N . ARG A 1 83 ? 18.392 11.480 -11.956 1.00 84.06 83 ARG A N 1
ATOM 635 C CA . ARG A 1 83 ? 18.268 11.468 -13.410 1.00 84.06 83 ARG A CA 1
ATOM 636 C C . ARG A 1 83 ? 18.341 12.890 -13.926 1.00 84.06 83 ARG A C 1
ATOM 638 O O . ARG A 1 83 ? 17.549 13.734 -13.525 1.00 84.06 83 ARG A O 1
ATOM 645 N N . HIS A 1 84 ? 19.251 13.120 -14.857 1.00 83.38 84 HIS A N 1
ATOM 646 C CA . HIS A 1 84 ? 19.338 14.403 -15.531 1.00 83.38 84 HIS A CA 1
ATOM 647 C C . HIS A 1 84 ? 18.102 14.662 -16.407 1.00 83.38 84 HIS A C 1
ATOM 649 O O . HIS A 1 84 ? 17.631 13.746 -17.090 1.00 83.38 84 HIS A O 1
ATOM 655 N N . ALA A 1 85 ? 17.613 15.900 -16.389 1.00 77.56 85 ALA A N 1
ATOM 656 C CA . ALA A 1 85 ? 16.505 16.383 -17.199 1.00 77.56 85 ALA A CA 1
ATOM 657 C C . ALA A 1 85 ? 16.836 17.763 -17.774 1.00 77.56 85 ALA A C 1
ATOM 659 O O . ALA A 1 85 ? 17.262 18.651 -17.037 1.00 77.56 85 ALA A O 1
ATOM 660 N N . ASP A 1 86 ? 16.570 17.967 -19.064 1.00 74.44 86 ASP A N 1
ATOM 661 C CA . ASP A 1 86 ? 16.618 19.291 -19.705 1.00 74.44 86 ASP A CA 1
ATOM 662 C C . ASP A 1 86 ? 15.304 20.063 -19.463 1.00 74.44 86 ASP A C 1
ATOM 664 O O . ASP A 1 86 ? 14.707 20.632 -20.375 1.00 74.44 86 ASP A O 1
ATOM 668 N N . GLU A 1 87 ? 14.811 20.039 -18.225 1.00 73.06 87 GLU A N 1
ATOM 669 C CA . GLU A 1 87 ? 13.597 20.736 -17.803 1.00 73.06 87 GLU A CA 1
ATOM 670 C C . GLU A 1 87 ? 13.969 21.986 -16.993 1.00 73.06 87 GLU A C 1
ATOM 672 O O . GLU A 1 87 ? 14.975 22.015 -16.285 1.00 73.06 87 GLU A O 1
ATOM 677 N N . GLY A 1 88 ? 13.155 23.044 -17.085 1.00 73.81 88 GLY A N 1
ATOM 678 C CA . GLY A 1 88 ? 13.397 24.307 -16.370 1.00 73.81 88 GLY A CA 1
ATOM 679 C C . GLY A 1 88 ? 13.179 24.232 -14.852 1.00 73.81 88 GLY A C 1
ATOM 680 O O . GLY A 1 88 ? 13.360 25.230 -14.159 1.00 73.81 88 GLY A O 1
ATOM 681 N N . THR A 1 89 ? 12.769 23.075 -14.330 1.00 76.44 89 THR A N 1
ATOM 682 C CA . THR A 1 89 ? 12.471 22.846 -12.916 1.00 76.44 89 THR A CA 1
ATOM 683 C C . THR A 1 89 ? 13.090 21.540 -12.442 1.00 76.44 89 THR A C 1
ATOM 685 O O . THR A 1 89 ? 13.013 20.521 -13.119 1.00 76.44 89 THR A O 1
ATOM 688 N N . THR A 1 90 ? 13.667 21.562 -11.241 1.00 80.44 90 THR A N 1
ATOM 689 C CA . THR A 1 90 ? 14.173 20.357 -10.577 1.00 80.44 90 THR A CA 1
ATOM 690 C C . THR A 1 90 ? 13.102 19.788 -9.658 1.00 80.44 90 THR A C 1
ATOM 692 O O . THR A 1 90 ? 12.577 20.491 -8.792 1.00 80.44 90 THR A O 1
ATOM 695 N N . HIS A 1 91 ? 12.817 18.500 -9.809 1.00 82.44 91 HIS A N 1
ATOM 696 C CA . HIS A 1 91 ? 11.891 17.767 -8.953 1.00 82.44 91 HIS A CA 1
ATOM 697 C C . HIS A 1 91 ? 12.668 16.768 -8.107 1.00 82.44 91 HIS A C 1
ATOM 699 O O . HIS A 1 91 ? 13.492 16.026 -8.629 1.00 82.44 91 HIS A O 1
ATOM 705 N N . PHE A 1 92 ? 12.406 16.709 -6.806 1.00 83.75 92 PHE A N 1
ATOM 706 C CA . PHE A 1 92 ? 12.976 15.671 -5.955 1.00 83.75 92 PHE A CA 1
ATOM 707 C C . PHE A 1 92 ? 11.934 15.130 -4.981 1.00 83.75 92 PHE A C 1
ATOM 709 O O . PHE A 1 92 ? 10.982 15.817 -4.612 1.00 83.75 92 PHE A O 1
ATOM 716 N N . ALA A 1 93 ? 12.129 13.884 -4.574 1.00 84.69 93 ALA A N 1
ATOM 717 C CA . ALA A 1 93 ? 11.340 13.189 -3.580 1.00 84.69 93 ALA A CA 1
ATOM 718 C C . ALA A 1 93 ? 12.282 12.597 -2.530 1.00 84.69 93 ALA A C 1
ATOM 720 O O . ALA A 1 93 ? 13.284 11.963 -2.865 1.00 84.69 93 ALA A O 1
ATOM 721 N N . LEU A 1 94 ? 11.940 12.809 -1.262 1.00 85.38 94 LEU A N 1
ATOM 722 C CA . LEU A 1 94 ? 12.617 12.220 -0.115 1.00 85.38 94 LEU A CA 1
ATOM 723 C C . LEU A 1 94 ? 11.629 11.308 0.611 1.00 85.38 94 LEU A C 1
ATOM 725 O O . LEU A 1 94 ? 10.521 11.736 0.933 1.00 85.38 94 LEU A O 1
ATOM 729 N N . ALA A 1 95 ? 12.028 10.069 0.872 1.00 87.62 95 ALA A N 1
ATOM 730 C CA . ALA A 1 95 ? 11.192 9.074 1.529 1.00 87.62 95 ALA A CA 1
ATOM 731 C C . ALA A 1 95 ? 11.944 8.343 2.648 1.00 87.62 95 ALA A C 1
ATOM 733 O O . ALA A 1 95 ? 13.168 8.208 2.618 1.00 87.62 95 ALA A O 1
ATOM 734 N N . PHE A 1 96 ? 11.176 7.858 3.622 1.00 87.31 96 PHE A N 1
ATOM 735 C CA . PHE A 1 96 ? 11.637 7.064 4.758 1.00 87.31 96 PHE A CA 1
ATOM 736 C C . PHE A 1 96 ? 10.720 5.855 4.929 1.00 87.31 96 PHE A C 1
ATOM 738 O O . PHE A 1 96 ? 9.525 5.932 4.633 1.00 87.31 96 PHE A O 1
ATOM 745 N N . GLU A 1 97 ? 11.262 4.752 5.436 1.00 87.94 97 GLU A N 1
ATOM 746 C CA . GLU A 1 97 ? 10.471 3.563 5.741 1.00 87.94 97 GLU A CA 1
ATOM 747 C C . GLU A 1 97 ? 9.739 3.702 7.078 1.00 87.94 97 GLU A C 1
ATOM 749 O O . GLU A 1 97 ? 10.334 4.065 8.093 1.00 87.94 97 GLU A O 1
ATOM 754 N N . VAL A 1 98 ? 8.460 3.315 7.091 1.00 85.44 98 VAL A N 1
ATOM 755 C CA . VAL A 1 98 ? 7.704 3.072 8.325 1.00 85.44 98 VAL A CA 1
ATOM 756 C C . VAL A 1 98 ? 7.589 1.559 8.551 1.00 85.44 98 VAL A C 1
ATOM 758 O O . VAL A 1 98 ? 6.864 0.888 7.808 1.00 85.44 98 VAL A O 1
ATOM 761 N N . PRO A 1 99 ? 8.280 0.987 9.554 1.00 78.25 99 PRO A N 1
ATOM 762 C CA . PRO A 1 99 ? 8.290 -0.456 9.759 1.00 78.25 99 PRO A CA 1
ATOM 763 C C . PRO A 1 99 ? 6.927 -0.977 10.238 1.00 78.25 99 PRO A C 1
ATOM 765 O O . PRO A 1 99 ? 6.252 -0.373 11.069 1.00 78.25 99 PRO A O 1
ATOM 768 N N . GLY A 1 100 ? 6.541 -2.157 9.749 1.00 77.50 100 GLY A N 1
ATOM 769 C CA . GLY A 1 100 ? 5.323 -2.862 10.171 1.00 77.50 100 GLY A CA 1
ATOM 770 C C . GLY A 1 100 ? 4.077 -2.592 9.322 1.00 77.50 100 GLY A C 1
ATOM 771 O O . GLY A 1 100 ? 3.106 -3.336 9.458 1.00 77.50 100 GLY A O 1
ATOM 772 N N . GLY A 1 101 ? 4.109 -1.600 8.423 1.00 81.06 101 GLY A N 1
ATOM 773 C CA . GLY A 1 101 ? 3.052 -1.348 7.434 1.00 81.06 101 GLY A CA 1
ATOM 774 C C . GLY A 1 101 ? 1.635 -1.331 8.026 1.00 81.06 101 GLY A C 1
ATOM 775 O O . GLY A 1 101 ? 1.436 -0.990 9.191 1.00 81.06 101 GLY A O 1
ATOM 776 N N . TRP A 1 102 ? 0.640 -1.758 7.242 1.00 79.94 102 TRP A N 1
ATOM 777 C CA . TRP A 1 102 ? -0.776 -1.801 7.651 1.00 79.94 102 TRP A CA 1
ATOM 778 C C . TRP A 1 102 ? -1.077 -2.707 8.857 1.00 79.94 102 TRP A C 1
ATOM 780 O O . TRP A 1 102 ? -2.124 -2.553 9.490 1.00 79.94 102 TRP A O 1
ATOM 790 N N . LEU A 1 103 ? -0.167 -3.621 9.211 1.00 82.56 103 LEU A N 1
ATOM 791 C CA . LEU A 1 103 ? -0.304 -4.465 10.400 1.00 82.56 103 LEU A CA 1
ATOM 792 C C . LEU A 1 103 ? -0.067 -3.660 11.687 1.00 82.56 103 LEU A C 1
ATOM 794 O O . LEU A 1 103 ? -0.699 -3.931 12.709 1.00 82.56 103 LEU A O 1
ATOM 798 N N . ASN A 1 104 ? 0.784 -2.631 11.640 1.00 87.94 104 ASN A N 1
ATOM 799 C CA . ASN A 1 104 ? 1.008 -1.717 12.756 1.00 87.94 104 ASN A CA 1
ATOM 800 C C . ASN A 1 104 ? 0.063 -0.508 12.683 1.00 87.94 104 ASN A C 1
ATOM 802 O O . ASN A 1 104 ? 0.461 0.620 12.385 1.00 87.94 104 ASN A O 1
ATOM 806 N N . GLN A 1 105 ? -1.214 -0.753 12.982 1.00 84.00 105 GLN A N 1
ATOM 807 C CA . GLN A 1 105 ? -2.278 0.244 12.847 1.00 84.00 105 GLN A CA 1
ATOM 808 C C . GLN A 1 105 ? -1.984 1.545 13.609 1.00 84.00 105 GLN A C 1
ATOM 810 O O . GLN A 1 105 ? -2.275 2.617 13.092 1.00 84.00 105 GLN A O 1
ATOM 815 N N . LYS A 1 106 ? -1.369 1.490 14.799 1.00 87.81 106 LYS A N 1
ATOM 816 C CA . LYS A 1 106 ? -1.059 2.705 15.570 1.00 87.81 106 LYS A CA 1
ATOM 817 C C . LYS A 1 106 ? -0.032 3.594 14.856 1.00 87.81 106 LYS A C 1
ATOM 819 O O . LYS A 1 106 ? -0.247 4.804 14.758 1.00 87.81 106 LYS A O 1
ATOM 824 N N . GLU A 1 107 ? 1.067 3.022 14.358 1.00 88.12 107 GLU A N 1
ATOM 825 C CA . GLU A 1 107 ? 2.100 3.794 13.646 1.00 88.12 107 GLU A CA 1
ATOM 826 C C . GLU A 1 107 ? 1.572 4.329 12.309 1.00 88.12 107 GLU A C 1
ATOM 828 O O . GLU A 1 107 ? 1.809 5.493 11.999 1.00 88.12 107 GLU A O 1
ATOM 833 N N . VAL A 1 108 ? 0.773 3.545 11.575 1.00 86.62 108 VAL A N 1
ATOM 834 C CA . VAL A 1 108 ? 0.134 4.008 10.330 1.00 86.62 108 VAL A CA 1
ATOM 835 C C . VAL A 1 108 ? -0.860 5.137 10.585 1.00 86.62 108 VAL A C 1
ATOM 837 O O . VAL A 1 108 ? -0.814 6.143 9.885 1.00 86.62 108 VAL A O 1
ATOM 840 N N . MET A 1 109 ? -1.725 5.037 11.601 1.00 87.81 109 MET A N 1
ATOM 841 C CA . MET A 1 109 ? -2.645 6.136 11.927 1.00 87.81 109 MET A CA 1
ATOM 842 C C . MET A 1 109 ? -1.886 7.392 12.361 1.00 87.81 109 MET A C 1
ATOM 844 O O . MET A 1 109 ? -2.219 8.491 11.925 1.00 87.81 109 MET A O 1
ATOM 848 N N . THR A 1 110 ? -0.821 7.242 13.152 1.00 89.25 110 THR A N 1
ATOM 849 C CA . THR A 1 110 ? 0.042 8.370 13.534 1.00 89.25 110 THR A CA 1
ATOM 850 C C . THR A 1 110 ? 0.695 9.006 12.303 1.00 89.25 110 THR A C 1
ATOM 852 O O . THR A 1 110 ? 0.709 10.230 12.186 1.00 89.25 110 THR A O 1
ATOM 855 N N . LEU A 1 111 ? 1.180 8.197 11.354 1.00 87.44 111 LEU A N 1
ATOM 856 C CA . LEU A 1 111 ? 1.736 8.671 10.087 1.00 87.44 111 LEU A CA 1
ATOM 857 C C . LEU A 1 111 ? 0.692 9.421 9.254 1.00 87.44 111 LEU A C 1
ATOM 859 O O . LEU A 1 111 ? 0.999 10.492 8.748 1.00 87.44 111 LEU A O 1
ATOM 863 N N . LEU A 1 112 ? -0.536 8.908 9.142 1.00 84.88 112 LEU A N 1
ATOM 864 C CA . LEU A 1 112 ? -1.628 9.563 8.412 1.00 84.88 112 LEU A CA 1
ATOM 865 C C . LEU A 1 112 ? -2.036 10.893 9.061 1.00 84.88 112 LEU A C 1
ATOM 867 O O . LEU A 1 112 ? -2.309 11.867 8.357 1.00 84.88 112 LEU A O 1
ATOM 871 N N . VAL A 1 113 ? -2.031 10.966 10.395 1.00 85.94 113 VAL A N 1
ATOM 872 C CA . VAL A 1 113 ? -2.233 12.221 11.134 1.00 85.94 113 VAL A CA 1
ATOM 873 C C . VAL A 1 113 ? -1.090 13.194 10.845 1.00 85.94 113 VAL A C 1
ATOM 875 O O . VAL A 1 113 ? -1.356 14.342 10.503 1.00 85.94 113 VAL A O 1
ATOM 878 N N . ILE A 1 114 ? 0.172 12.753 10.898 1.00 85.19 114 ILE A N 1
ATOM 879 C CA . ILE A 1 114 ? 1.335 13.583 10.540 1.00 85.19 114 ILE A CA 1
ATOM 880 C C . ILE A 1 114 ? 1.236 14.055 9.087 1.00 85.19 114 ILE A C 1
ATOM 882 O O . ILE A 1 114 ? 1.394 15.245 8.837 1.00 85.19 114 ILE A O 1
ATOM 886 N N . GLN A 1 115 ? 0.910 13.169 8.146 1.00 80.88 115 GLN A N 1
ATOM 887 C CA . GLN A 1 115 ? 0.707 13.491 6.736 1.00 80.88 115 GLN A CA 1
ATOM 888 C C . GLN A 1 115 ? -0.412 14.518 6.555 1.00 80.88 115 GLN A C 1
ATOM 890 O O . GLN A 1 115 ? -0.270 15.429 5.749 1.00 80.88 115 GLN A O 1
ATOM 895 N N . SER A 1 116 ? -1.500 14.419 7.320 1.00 76.38 116 SER A N 1
ATOM 896 C CA . SER A 1 116 ? -2.605 15.385 7.282 1.00 76.38 116 SER A CA 1
ATOM 897 C C . SER A 1 116 ? -2.219 16.735 7.904 1.00 76.38 116 SER A C 1
ATOM 899 O O . SER A 1 116 ? -2.598 17.784 7.387 1.00 76.38 116 SER A O 1
ATOM 901 N N . LEU A 1 117 ? -1.430 16.729 8.987 1.00 78.06 117 LEU A N 1
ATOM 902 C CA . LEU A 1 117 ? -0.901 17.933 9.647 1.00 78.06 117 LEU A CA 1
ATOM 903 C C . LEU A 1 117 ? 0.137 18.659 8.786 1.00 78.06 117 LEU A C 1
ATOM 905 O O . LEU A 1 117 ? 0.168 19.894 8.740 1.00 78.06 117 LEU A O 1
ATOM 909 N N . MET A 1 118 ? 0.989 17.890 8.112 1.00 75.44 118 MET A N 1
ATOM 910 C CA . MET A 1 118 ? 1.863 18.364 7.049 1.00 75.44 118 MET A CA 1
ATOM 911 C C . MET A 1 118 ? 0.988 18.938 5.925 1.00 75.44 118 MET A C 1
ATOM 913 O O . MET A 1 118 ? 1.112 20.112 5.572 1.00 75.44 118 MET A O 1
ATOM 917 N N . GLY A 1 119 ? -0.007 18.163 5.500 1.00 65.50 119 GLY A N 1
ATOM 918 C CA . GLY A 1 119 ? -0.997 18.461 4.473 1.00 65.50 119 GLY A CA 1
ATOM 919 C C . GLY A 1 119 ? -0.379 18.574 3.088 1.00 65.50 119 GLY A C 1
ATOM 920 O O . GLY A 1 119 ? 0.645 17.954 2.805 1.00 65.50 119 GLY A O 1
ATOM 921 N N . GLY A 1 120 ? -1.007 19.382 2.233 1.00 63.03 120 GLY A N 1
ATOM 922 C CA . GLY A 1 120 ? -0.481 19.716 0.917 1.00 63.03 120 GLY A CA 1
ATOM 923 C C . GLY A 1 120 ? -1.550 20.130 -0.110 1.00 63.03 120 GLY A C 1
ATOM 924 O O . GLY A 1 120 ? -2.636 20.540 0.288 1.00 63.03 120 GLY A O 1
ATOM 925 N N . GLY A 1 121 ? -1.238 20.121 -1.416 1.00 54.56 121 GLY A N 1
ATOM 926 C CA . GLY A 1 121 ? -2.102 20.677 -2.475 1.00 54.56 121 GLY A CA 1
ATOM 927 C C . GLY A 1 121 ? -1.397 20.884 -3.832 1.00 54.56 121 GLY A C 1
ATOM 928 O O . GLY A 1 121 ? -0.319 20.350 -4.043 1.00 54.56 121 GLY A O 1
ATOM 929 N N . GLY A 1 122 ? -1.992 21.665 -4.740 1.00 48.56 122 GLY A N 1
ATOM 930 C CA . GLY A 1 122 ? -1.409 22.237 -5.973 1.00 48.56 122 GLY A CA 1
ATOM 931 C C . GLY A 1 122 ? -1.514 23.769 -5.885 1.00 48.56 122 GLY A C 1
ATOM 932 O O . GLY A 1 122 ? -2.530 24.234 -5.371 1.00 48.56 122 GLY A O 1
ATOM 933 N N . SER A 1 123 ? -0.535 24.572 -6.339 1.00 51.62 123 SER A N 1
ATOM 934 C CA . SER A 1 123 ? -0.600 26.055 -6.245 1.00 51.62 123 SER A CA 1
ATOM 935 C C . SER A 1 123 ? -1.835 26.642 -6.954 1.00 51.62 123 SER A C 1
ATOM 937 O O . SER A 1 123 ? -2.203 27.793 -6.745 1.00 51.62 123 SER A O 1
ATOM 939 N N . PHE A 1 124 ? -2.495 25.813 -7.767 1.00 48.47 124 PHE A N 1
ATOM 940 C CA . PHE A 1 124 ? -3.696 26.097 -8.543 1.00 48.47 124 PHE A CA 1
ATOM 941 C C . PHE A 1 124 ? -4.958 25.391 -8.024 1.00 48.47 124 PHE A C 1
ATOM 943 O O . PHE A 1 124 ? -5.973 25.376 -8.719 1.00 48.47 124 PHE A O 1
ATOM 950 N N . LEU A 1 125 ? -4.947 24.805 -6.819 1.00 46.16 125 LEU A N 1
ATOM 951 C CA . LEU A 1 125 ? -6.174 24.313 -6.188 1.00 46.16 125 LEU A CA 1
ATOM 952 C C . LEU A 1 125 ? -7.008 25.507 -5.705 1.00 46.16 125 LEU A C 1
ATOM 954 O O . LEU A 1 125 ? -7.070 25.811 -4.518 1.00 46.16 125 LEU A O 1
ATOM 958 N N . ALA A 1 126 ? -7.688 26.166 -6.645 1.00 47.06 126 ALA A N 1
ATOM 959 C CA . ALA A 1 126 ? -8.793 27.071 -6.370 1.00 47.06 126 ALA A CA 1
ATOM 960 C C . ALA A 1 126 ? -9.940 26.251 -5.760 1.00 47.06 126 ALA A C 1
ATOM 962 O O . ALA A 1 126 ? -10.818 25.723 -6.442 1.00 47.06 126 ALA A O 1
ATOM 963 N N . GLY A 1 127 ? -9.881 26.042 -4.452 1.00 52.12 127 GLY A N 1
ATOM 964 C CA . GLY A 1 127 ? -10.895 25.336 -3.695 1.00 52.12 127 GLY A CA 1
ATOM 965 C C . GLY A 1 127 ? -11.190 26.082 -2.412 1.00 52.12 127 GLY A C 1
ATOM 966 O O . GLY A 1 127 ? -10.269 26.540 -1.746 1.00 52.12 127 GLY A O 1
ATOM 967 N N . GLY A 1 128 ? -12.477 26.215 -2.097 1.00 56.19 128 GLY A N 1
ATOM 968 C CA . GLY A 1 128 ? -12.936 26.893 -0.891 1.00 56.19 128 GLY A CA 1
ATOM 969 C C . GLY A 1 128 ? -12.444 26.252 0.420 1.00 56.19 128 GLY A C 1
ATOM 970 O O . GLY A 1 128 ? -11.732 25.242 0.402 1.00 56.19 128 GLY A O 1
ATOM 971 N N . PRO A 1 129 ? -12.844 26.830 1.566 1.00 57.19 129 PRO A N 1
ATOM 972 C CA . PRO A 1 129 ? -12.445 26.375 2.897 1.00 57.19 129 PRO A CA 1
ATOM 973 C C . PRO A 1 129 ? -12.626 24.859 3.085 1.00 57.19 129 PRO A C 1
ATOM 975 O O . PRO A 1 129 ? -13.636 24.300 2.665 1.00 57.19 129 PRO A O 1
ATOM 978 N N . GLY A 1 130 ? -11.659 24.197 3.732 1.00 56.94 130 GLY A N 1
ATOM 979 C CA . GLY A 1 130 ? -11.734 22.765 4.074 1.00 56.94 130 GLY A CA 1
ATOM 980 C C . GLY A 1 130 ? -10.797 21.828 3.299 1.00 56.94 130 GLY A C 1
ATOM 981 O O . GLY A 1 130 ? -10.690 20.662 3.658 1.00 56.94 130 GLY A O 1
ATOM 982 N N . LYS A 1 131 ? -10.047 22.313 2.299 1.00 58.28 131 LYS A N 1
ATOM 983 C CA . LYS A 1 131 ? -9.093 21.489 1.519 1.00 58.28 131 LYS A CA 1
ATOM 984 C C . LYS A 1 131 ? -7.678 21.370 2.115 1.00 58.28 131 LYS A C 1
ATOM 986 O O . LYS A 1 131 ? -6.734 21.089 1.389 1.00 58.28 131 LYS A O 1
ATOM 991 N N . GLY A 1 132 ? -7.507 21.620 3.414 1.00 55.72 132 GLY A N 1
ATOM 992 C CA . GLY A 1 132 ? -6.181 21.610 4.055 1.00 55.72 132 GLY A CA 1
ATOM 993 C C . GLY A 1 132 ? -5.419 22.941 3.995 1.00 55.72 132 GLY A C 1
ATOM 994 O O . GLY A 1 132 ? -4.226 22.969 4.265 1.00 55.72 132 GLY A O 1
ATOM 995 N N . MET A 1 133 ? -6.109 24.059 3.724 1.00 56.28 133 MET A N 1
ATOM 996 C CA . MET A 1 133 ? -5.521 25.411 3.611 1.00 56.28 133 MET A CA 1
ATOM 997 C C . MET A 1 133 ? -4.771 25.908 4.867 1.00 56.28 133 MET A C 1
ATOM 999 O O . MET A 1 133 ? -4.019 26.874 4.792 1.00 56.28 133 MET A O 1
ATOM 1003 N N . HIS A 1 134 ? -4.986 25.275 6.024 1.00 57.16 134 HIS A N 1
ATOM 1004 C CA . HIS A 1 134 ? -4.332 25.611 7.296 1.00 57.16 134 HIS A CA 1
ATOM 1005 C C . HIS A 1 134 ? -3.253 24.596 7.714 1.00 57.16 134 HIS A C 1
ATOM 1007 O O . HIS A 1 134 ? -2.769 24.654 8.845 1.00 57.16 134 HIS A O 1
ATOM 1013 N N . SER A 1 135 ? -2.888 23.642 6.848 1.00 56.62 135 SER A N 1
ATOM 1014 C CA . SER A 1 135 ? -1.820 22.688 7.159 1.00 56.62 135 SER A CA 1
ATOM 1015 C C . SER A 1 135 ? -0.454 23.380 7.188 1.00 56.62 135 SER A C 1
ATOM 1017 O O . SER A 1 135 ? -0.247 24.421 6.557 1.00 56.62 135 SER A O 1
ATOM 1019 N N . ARG A 1 136 ? 0.509 22.809 7.924 1.00 57.66 136 ARG A N 1
ATOM 1020 C CA . ARG A 1 136 ? 1.810 23.463 8.150 1.00 57.66 136 ARG A CA 1
ATOM 1021 C C . ARG A 1 136 ? 2.602 23.675 6.866 1.00 57.66 136 ARG A C 1
ATOM 1023 O O . ARG A 1 136 ? 3.279 24.693 6.745 1.00 57.66 136 ARG A O 1
ATOM 1030 N N . LEU A 1 137 ? 2.516 22.734 5.925 1.00 50.72 137 LEU A N 1
ATOM 1031 C CA . LEU A 1 137 ? 3.165 22.881 4.631 1.00 50.72 137 LEU A CA 1
ATOM 1032 C C . LEU A 1 137 ? 2.331 23.698 3.638 1.00 50.72 137 LEU A C 1
ATOM 1034 O O . LEU A 1 137 ? 2.945 24.327 2.799 1.00 50.72 137 LEU A O 1
ATOM 1038 N N . TYR A 1 138 ? 1.006 23.857 3.754 1.00 49.12 138 TYR A N 1
ATOM 1039 C CA . TYR A 1 138 ? 0.263 24.742 2.833 1.00 49.12 138 TYR A CA 1
ATOM 1040 C C . TYR A 1 138 ? 0.730 26.214 2.898 1.00 49.12 138 TYR A C 1
ATOM 1042 O O . TYR A 1 138 ? 0.626 26.948 1.921 1.00 49.12 138 TYR A O 1
ATOM 1050 N N . GLY A 1 139 ? 1.330 26.635 4.018 1.00 44.50 139 GLY A N 1
ATOM 1051 C CA . GLY A 1 139 ? 2.021 27.924 4.114 1.00 44.50 139 GLY A CA 1
ATOM 1052 C C . GLY A 1 139 ? 3.384 27.999 3.403 1.00 44.50 139 GLY A C 1
ATOM 1053 O O . GLY A 1 139 ? 3.930 29.097 3.325 1.00 44.50 139 GLY A O 1
ATOM 1054 N N . LYS A 1 140 ? 3.956 26.874 2.932 1.00 42.44 140 LYS A N 1
ATOM 1055 C CA . LYS A 1 140 ? 5.301 26.785 2.325 1.00 42.44 140 LYS A CA 1
ATOM 1056 C C . LYS A 1 140 ? 5.457 25.822 1.113 1.00 42.44 140 LYS A C 1
ATOM 1058 O O . LYS A 1 140 ? 5.952 26.301 0.113 1.00 42.44 140 LYS A O 1
ATOM 1063 N N . GLN A 1 141 ? 5.019 24.552 1.090 1.00 39.94 141 GLN A N 1
ATOM 1064 C CA . GLN A 1 141 ? 5.045 23.653 -0.098 1.00 39.94 141 GLN A CA 1
ATOM 1065 C C . GLN A 1 141 ? 4.006 22.496 -0.029 1.00 39.94 141 GLN A C 1
ATOM 1067 O O . GLN A 1 141 ? 3.275 22.358 0.937 1.00 39.94 141 GLN A O 1
ATOM 1072 N N . LEU A 1 142 ? 3.866 21.664 -1.068 1.00 40.31 142 LEU A N 1
ATOM 1073 C CA . LEU A 1 142 ? 2.613 20.954 -1.391 1.00 40.31 142 LEU A CA 1
ATOM 1074 C C . LEU A 1 142 ? 2.739 19.413 -1.579 1.00 40.31 142 LEU A C 1
ATOM 1076 O O . LEU A 1 142 ? 3.688 18.953 -2.199 1.00 40.31 142 LEU A O 1
ATOM 1080 N N . MET A 1 143 ? 1.752 18.625 -1.106 1.00 32.97 143 MET A N 1
ATOM 1081 C CA . MET A 1 143 ? 1.615 17.147 -1.241 1.00 32.97 143 MET A CA 1
ATOM 1082 C C . MET A 1 143 ? 0.134 16.652 -1.305 1.00 32.97 143 MET A C 1
ATOM 1084 O O . MET A 1 143 ? -0.759 17.258 -0.725 1.00 32.97 143 MET A O 1
ATOM 1088 N N . VAL A 1 144 ? -0.177 15.558 -2.015 1.00 35.03 144 VAL A N 1
ATOM 1089 C CA . VAL A 1 144 ? -1.564 15.136 -2.361 1.00 35.03 144 VAL A CA 1
ATOM 1090 C C . VAL A 1 144 ? -2.124 14.041 -1.424 1.00 35.03 144 VAL A C 1
ATOM 1092 O O . VAL A 1 144 ? -1.402 13.116 -1.056 1.00 35.03 144 VAL A O 1
ATOM 1095 N N . LEU A 1 145 ? -3.423 14.111 -1.074 1.00 38.50 145 LEU A N 1
ATOM 1096 C CA . LEU A 1 145 ? -4.202 13.039 -0.416 1.00 38.50 145 LEU A CA 1
ATOM 1097 C C . LEU A 1 145 ? -5.067 12.277 -1.441 1.00 38.50 145 LEU A C 1
ATOM 1099 O O . LEU A 1 145 ? -5.733 12.900 -2.268 1.00 38.50 145 LEU A O 1
ATOM 1103 N N . LEU A 1 146 ? -5.100 10.943 -1.356 1.00 37.25 146 LEU A N 1
ATOM 1104 C CA . LEU A 1 146 ? -5.957 10.075 -2.178 1.00 37.25 146 LEU A CA 1
ATOM 1105 C C . LEU A 1 146 ? -7.337 9.895 -1.519 1.00 37.25 146 LEU A C 1
ATOM 1107 O O . LEU A 1 146 ? -7.425 9.614 -0.326 1.00 37.25 146 LEU A O 1
ATOM 1111 N N . GLN A 1 147 ? -8.413 10.045 -2.293 1.00 43.28 147 GLN A N 1
ATOM 1112 C CA . GLN A 1 147 ? -9.773 9.635 -1.917 1.00 43.28 147 GLN A CA 1
ATOM 1113 C C . GLN A 1 147 ? -10.026 8.240 -2.507 1.00 43.28 147 GLN A C 1
ATOM 1115 O O . GLN A 1 147 ? -9.741 8.043 -3.685 1.00 43.28 147 GLN A O 1
ATOM 1120 N N . MET A 1 148 ? -10.546 7.295 -1.718 1.00 54.06 148 MET A N 1
ATOM 1121 C CA . MET A 1 148 ? -10.903 5.946 -2.192 1.00 54.06 148 MET A CA 1
ATOM 1122 C C . MET A 1 148 ? -12.421 5.742 -2.173 1.00 54.06 148 MET A C 1
ATOM 1124 O O . MET A 1 148 ? -13.106 6.236 -1.275 1.00 54.06 148 MET A O 1
ATOM 1128 N N . GLY A 1 149 ? -12.944 5.013 -3.162 1.00 62.59 149 GLY A N 1
ATOM 1129 C CA . GLY A 1 149 ? -14.360 4.630 -3.221 1.00 62.59 149 GLY A CA 1
ATOM 1130 C C . GLY A 1 149 ? -14.719 3.533 -2.208 1.00 62.59 149 GLY A C 1
ATOM 1131 O O . GLY A 1 149 ? -13.852 2.808 -1.727 1.00 62.59 149 GLY A O 1
A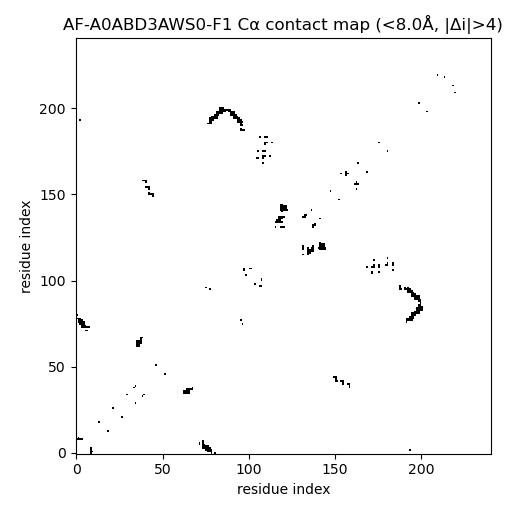TOM 1132 N N . THR A 1 150 ? -16.005 3.359 -1.888 1.00 65.06 150 THR A N 1
ATOM 1133 C CA . THR A 1 150 ? -16.456 2.365 -0.888 1.00 65.06 150 THR A CA 1
ATOM 1134 C C . THR A 1 150 ? -16.167 0.918 -1.292 1.00 65.06 150 THR A C 1
ATOM 1136 O O . THR A 1 150 ? -15.713 0.135 -0.464 1.00 65.06 150 THR A O 1
ATOM 1139 N N . SER A 1 151 ? -16.393 0.545 -2.554 1.00 70.81 151 SER A N 1
ATOM 1140 C CA . SER A 1 151 ? -16.065 -0.795 -3.069 1.00 70.81 151 SER A CA 1
ATOM 1141 C C . SER A 1 151 ? -14.555 -1.046 -3.123 1.00 70.81 151 SER A C 1
ATOM 1143 O O . SER A 1 151 ? -14.107 -2.163 -2.869 1.00 70.81 151 SER A O 1
ATOM 1145 N N . GLU A 1 152 ? -13.769 -0.004 -3.393 1.00 80.19 152 GLU A N 1
ATOM 1146 C CA . GLU A 1 152 ? -12.306 -0.049 -3.374 1.00 80.19 152 GLU A CA 1
ATOM 1147 C C . GLU A 1 152 ? -11.770 -0.272 -1.953 1.00 80.19 152 GLU A C 1
ATOM 1149 O O . GLU A 1 152 ? -10.894 -1.114 -1.761 1.00 80.19 152 GLU A O 1
ATOM 1154 N N . ASP A 1 153 ? -12.326 0.425 -0.957 1.00 78.88 153 ASP A N 1
ATOM 1155 C CA . ASP A 1 153 ? -12.003 0.221 0.459 1.00 78.88 153 ASP A CA 1
ATOM 1156 C C . ASP A 1 153 ? -12.299 -1.220 0.900 1.00 78.88 153 ASP A C 1
ATOM 1158 O O . ASP A 1 153 ? -11.427 -1.898 1.446 1.00 78.88 153 ASP A O 1
ATOM 1162 N N . ILE A 1 154 ? -13.499 -1.720 0.583 1.00 79.19 154 ILE A N 1
ATOM 1163 C CA . ILE A 1 154 ? -13.911 -3.096 0.891 1.00 79.19 154 ILE A CA 1
ATOM 1164 C C . ILE A 1 154 ? -12.932 -4.096 0.264 1.00 79.19 154 ILE A C 1
ATOM 1166 O O . ILE A 1 154 ? -12.404 -4.959 0.966 1.00 79.19 154 ILE A O 1
ATOM 1170 N N . GLY A 1 155 ? -12.656 -3.965 -1.038 1.00 79.81 155 GLY A N 1
ATOM 1171 C CA . GLY A 1 155 ? -11.765 -4.875 -1.756 1.00 79.81 155 GLY A CA 1
ATOM 1172 C C . GLY A 1 155 ? -10.342 -4.871 -1.196 1.00 79.81 155 GLY A C 1
ATOM 1173 O O . GLY A 1 155 ? -9.786 -5.933 -0.917 1.00 79.81 155 GLY A O 1
ATOM 1174 N N . LYS A 1 156 ? -9.763 -3.686 -0.963 1.00 83.75 156 LYS A N 1
ATOM 1175 C CA . LYS A 1 156 ? -8.389 -3.548 -0.454 1.00 83.75 156 LYS A CA 1
ATOM 1176 C C . LYS A 1 156 ? -8.221 -4.105 0.956 1.00 83.75 156 LYS A C 1
ATOM 1178 O O . LYS A 1 156 ? -7.210 -4.756 1.221 1.00 83.75 156 LYS A O 1
ATOM 1183 N N . GLN A 1 157 ? -9.183 -3.873 1.851 1.00 79.81 157 GLN A N 1
ATOM 1184 C CA . GLN A 1 157 ? -9.101 -4.378 3.224 1.00 79.81 157 GLN A CA 1
ATOM 1185 C C . GLN A 1 157 ? -9.266 -5.899 3.288 1.00 79.81 157 GLN A C 1
ATOM 1187 O O . GLN A 1 157 ? -8.471 -6.573 3.942 1.00 79.81 157 GLN A O 1
ATOM 1192 N N . ILE A 1 158 ? -10.243 -6.456 2.564 1.00 84.12 158 ILE A N 1
ATOM 1193 C CA . ILE A 1 158 ? -10.480 -7.907 2.549 1.00 84.12 158 ILE A CA 1
ATOM 1194 C C . ILE A 1 158 ? -9.285 -8.649 1.944 1.00 84.12 158 ILE A C 1
ATOM 1196 O O . ILE A 1 158 ? -8.897 -9.689 2.467 1.00 84.12 158 ILE A O 1
ATOM 1200 N N . LEU A 1 159 ? -8.636 -8.092 0.915 1.00 82.06 159 LEU A N 1
ATOM 1201 C CA . LEU A 1 159 ? -7.436 -8.698 0.328 1.00 82.06 159 LEU A CA 1
ATOM 1202 C C . LEU A 1 159 ? -6.306 -8.902 1.358 1.00 82.06 159 LEU A C 1
ATOM 1204 O O . LEU A 1 159 ? -5.524 -9.850 1.244 1.00 82.06 159 LEU A O 1
ATOM 1208 N N . HIS A 1 160 ? -6.244 -8.031 2.370 1.00 71.69 160 HIS A N 1
ATOM 1209 C CA . HIS A 1 160 ? -5.230 -8.065 3.422 1.00 71.69 160 HIS A CA 1
ATOM 1210 C C . HIS A 1 160 ? -5.631 -8.868 4.662 1.00 71.69 160 HIS A C 1
ATOM 1212 O O . HIS A 1 160 ? -4.729 -9.172 5.436 1.00 71.69 160 HIS A O 1
ATOM 1218 N N . MET A 1 161 ? -6.920 -9.186 4.866 1.00 71.56 161 MET A N 1
ATOM 1219 C CA . MET A 1 161 ? -7.459 -10.197 5.801 1.00 71.56 161 MET A CA 1
ATOM 1220 C C . MET A 1 161 ? -8.980 -10.042 5.936 1.00 71.56 161 MET A C 1
ATOM 1222 O O . MET A 1 161 ? -9.746 -10.933 5.588 1.00 71.56 161 MET A O 1
ATOM 1226 N N . GLU A 1 162 ? -9.416 -8.906 6.476 1.00 82.06 162 GLU A N 1
ATOM 1227 C CA . GLU A 1 162 ? -10.808 -8.635 6.816 1.00 82.06 162 GLU A CA 1
ATOM 1228 C C . GLU A 1 162 ? -11.095 -7.138 6.726 1.00 82.06 162 GLU A C 1
ATOM 1230 O O . GLU A 1 162 ? -10.199 -6.299 6.872 1.00 82.06 162 GLU A O 1
ATOM 1235 N N . ARG A 1 163 ? -12.368 -6.794 6.521 1.00 82.56 163 ARG A N 1
ATOM 1236 C CA . ARG A 1 163 ? -12.808 -5.404 6.584 1.00 82.56 163 ARG A CA 1
ATOM 1237 C C . ARG A 1 163 ? -12.903 -4.967 8.041 1.00 82.56 163 ARG A C 1
ATOM 1239 O O . ARG A 1 163 ? -13.777 -5.425 8.776 1.00 82.56 163 ARG A O 1
ATOM 1246 N N . LYS A 1 164 ? -12.046 -4.031 8.437 1.00 84.12 164 LYS A N 1
ATOM 1247 C CA . LYS A 1 164 ? -12.106 -3.416 9.760 1.00 84.12 164 LYS A CA 1
ATOM 1248 C C . LYS A 1 164 ? -13.215 -2.358 9.793 1.00 84.12 164 LYS A C 1
ATOM 1250 O O . LYS A 1 164 ? -13.343 -1.566 8.857 1.00 84.12 164 LYS A O 1
ATOM 1255 N N . PRO A 1 165 ? -14.025 -2.314 10.862 1.00 84.94 165 PRO A N 1
ATOM 1256 C CA . PRO A 1 165 ? -15.065 -1.305 11.004 1.00 84.94 165 PRO A CA 1
ATOM 1257 C C . PRO A 1 165 ? -14.454 0.094 11.166 1.00 84.94 165 PRO A C 1
ATOM 1259 O O . PRO A 1 165 ? -13.385 0.262 11.763 1.00 84.94 165 PRO A O 1
ATOM 1262 N N . VAL A 1 166 ? -15.154 1.111 10.659 1.00 81.81 166 VAL A N 1
ATOM 1263 C CA . VAL A 1 166 ? -14.684 2.509 10.658 1.00 81.81 166 VAL A CA 1
ATOM 1264 C C . VAL A 1 166 ? -14.403 2.999 12.080 1.00 81.81 166 VAL A C 1
ATOM 1266 O O . VAL A 1 166 ? -13.435 3.717 12.318 1.00 81.81 166 VAL A O 1
ATOM 1269 N N . GLU A 1 167 ? -15.177 2.535 13.057 1.00 84.12 167 GLU A N 1
ATOM 1270 C CA . GLU A 1 167 ? -15.045 2.885 14.470 1.00 84.12 167 GLU A CA 1
ATOM 1271 C C . GLU A 1 167 ? -13.685 2.482 15.048 1.00 84.12 167 GLU A C 1
ATOM 1273 O O . GLU A 1 167 ? -13.174 3.158 15.939 1.00 84.12 167 GLU A O 1
ATOM 1278 N N . GLN A 1 168 ? -13.072 1.398 14.558 1.00 85.50 168 GLN A N 1
ATOM 1279 C CA . GLN A 1 168 ? -11.720 1.026 14.979 1.00 85.50 168 GLN A CA 1
ATOM 1280 C C . GLN A 1 168 ? -10.682 2.028 14.472 1.00 85.50 168 GLN A C 1
ATOM 1282 O O . GLN A 1 168 ? -9.752 2.356 15.207 1.00 85.50 168 GLN A O 1
ATOM 1287 N N . PHE A 1 169 ? -10.841 2.532 13.247 1.00 83.75 169 PHE A N 1
ATOM 1288 C CA . PHE A 1 169 ? -9.963 3.567 12.706 1.00 83.75 169 PHE A CA 1
ATOM 1289 C C . PHE A 1 169 ? -10.145 4.891 13.448 1.00 83.75 169 PHE A C 1
ATOM 1291 O O . PHE A 1 169 ? -9.152 5.485 13.855 1.00 83.75 169 PHE A O 1
ATOM 1298 N N . LEU A 1 170 ? -11.389 5.298 13.723 1.00 85.00 170 LEU A N 1
ATOM 1299 C CA . LEU A 1 170 ? -11.682 6.500 14.512 1.00 85.00 170 LEU A CA 1
ATOM 1300 C C . LEU A 1 170 ? -11.071 6.419 15.915 1.00 85.00 170 LEU A C 1
ATOM 1302 O O . LEU A 1 170 ? -10.339 7.315 16.319 1.00 85.00 170 LEU A O 1
ATOM 1306 N N . LYS A 1 171 ? -11.260 5.295 16.618 1.00 88.25 171 LYS A N 1
ATOM 1307 C CA . LYS A 1 171 ? -10.628 5.071 17.929 1.00 88.25 171 LYS A CA 1
ATOM 1308 C C . LYS A 1 171 ? -9.105 5.107 17.857 1.00 88.25 171 LYS A C 1
ATOM 1310 O O . LYS A 1 171 ? -8.469 5.615 18.773 1.00 88.25 171 LYS A O 1
ATOM 1315 N N . ALA A 1 172 ? -8.513 4.544 16.805 1.00 86.00 172 ALA A N 1
ATOM 1316 C CA . ALA A 1 172 ? -7.065 4.553 16.635 1.00 86.00 172 ALA A CA 1
ATOM 1317 C C . ALA A 1 172 ? -6.530 5.970 16.374 1.00 86.00 172 ALA A C 1
ATOM 1319 O O . ALA A 1 172 ? -5.467 6.302 16.888 1.00 86.00 172 ALA A O 1
ATOM 1320 N N . ILE A 1 173 ? -7.274 6.800 15.636 1.00 86.31 173 ILE A N 1
ATOM 1321 C CA . ILE A 1 173 ? -6.963 8.220 15.420 1.00 86.31 173 ILE A CA 1
ATOM 1322 C C . ILE A 1 173 ? -7.078 9.000 16.736 1.00 86.31 173 ILE A C 1
ATOM 1324 O O . ILE A 1 173 ? -6.150 9.723 17.087 1.00 86.31 173 ILE A O 1
ATOM 1328 N N . ASP A 1 174 ? -8.153 8.800 17.502 1.00 87.81 174 ASP A N 1
ATOM 1329 C CA . ASP A 1 174 ? -8.366 9.470 18.796 1.00 87.81 174 ASP A CA 1
ATOM 1330 C C . ASP A 1 174 ? -7.293 9.110 19.838 1.00 87.81 174 ASP A C 1
ATOM 1332 O O . ASP A 1 174 ? -7.001 9.885 20.749 1.00 87.81 174 ASP A O 1
ATOM 1336 N N . GLN A 1 175 ? -6.687 7.928 19.714 1.00 91.94 175 GLN A N 1
ATOM 1337 C CA . GLN A 1 175 ? -5.593 7.476 20.574 1.00 91.94 175 GLN A CA 1
ATOM 1338 C C . GLN A 1 175 ? -4.224 8.055 20.188 1.00 91.94 175 GLN A C 1
ATOM 1340 O O . GLN A 1 175 ? -3.263 7.856 20.937 1.00 91.94 175 GLN A O 1
ATOM 1345 N N . VAL A 1 176 ? -4.095 8.746 19.048 1.00 91.12 176 VAL A N 1
ATOM 1346 C CA . VAL A 1 176 ? -2.831 9.373 18.642 1.00 91.12 176 VAL A CA 1
ATOM 1347 C C . VAL A 1 176 ? -2.528 10.544 19.570 1.00 91.12 176 VAL A C 1
ATOM 1349 O O . VAL A 1 176 ? -3.272 11.520 19.649 1.00 91.12 176 VAL A O 1
ATOM 1352 N N . THR A 1 177 ? -1.393 10.474 20.262 1.00 93.75 177 THR A N 1
ATOM 1353 C CA . THR A 1 177 ? -0.970 11.530 21.184 1.00 93.75 177 THR A CA 1
ATOM 1354 C C . THR A 1 177 ? 0.087 12.442 20.565 1.00 93.75 177 THR A C 1
ATOM 1356 O O . THR A 1 177 ? 0.821 12.064 19.653 1.00 93.75 177 THR A O 1
ATOM 1359 N N . VAL A 1 178 ? 0.260 13.639 21.136 1.00 92.62 178 VAL A N 1
ATOM 1360 C CA . VAL A 1 178 ? 1.357 14.560 20.770 1.00 92.62 178 VAL A CA 1
ATOM 1361 C C . VAL A 1 178 ? 2.731 13.897 20.935 1.00 92.62 178 VAL A C 1
ATOM 1363 O O . VAL A 1 178 ? 3.658 14.176 20.176 1.00 92.62 178 VAL A O 1
ATOM 1366 N N . LYS A 1 179 ? 2.872 12.984 21.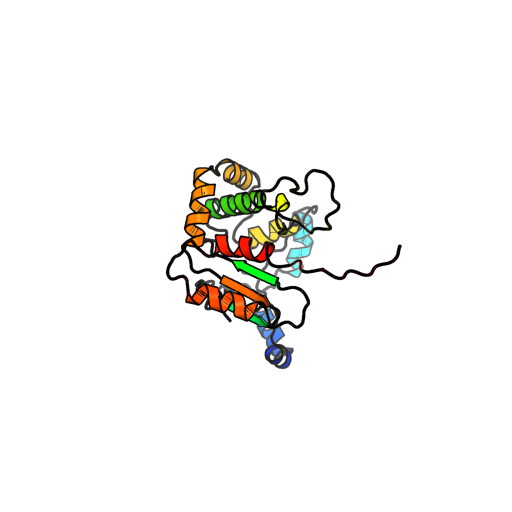905 1.00 93.31 179 LYS A N 1
ATOM 1367 C CA . LYS A 1 179 ? 4.107 12.219 22.096 1.00 93.31 179 LYS A CA 1
ATOM 1368 C C . LYS A 1 179 ? 4.385 11.300 20.907 1.00 93.31 179 LYS A C 1
ATOM 1370 O O . LYS A 1 179 ? 5.530 11.244 20.474 1.00 93.31 179 LYS A O 1
ATOM 1375 N N . ASP A 1 180 ? 3.363 10.620 20.388 1.00 91.81 180 ASP A N 1
ATOM 1376 C CA . ASP A 1 180 ? 3.491 9.759 19.205 1.00 91.81 180 ASP A CA 1
ATOM 1377 C C . ASP A 1 180 ? 3.850 10.592 17.959 1.00 91.81 180 ASP A C 1
ATOM 1379 O O . ASP A 1 180 ? 4.746 10.225 17.201 1.00 91.81 180 ASP A O 1
ATOM 1383 N N . ILE A 1 181 ? 3.225 11.766 17.802 1.00 90.19 181 ILE A N 1
ATOM 1384 C CA . ILE A 1 181 ? 3.498 12.706 16.699 1.00 90.19 181 ILE A CA 1
ATOM 1385 C C . ILE A 1 181 ? 4.945 13.215 16.719 1.00 90.19 181 ILE A C 1
ATOM 1387 O O . ILE A 1 181 ? 5.536 13.411 15.662 1.00 90.19 181 ILE A O 1
ATOM 1391 N N . ASN A 1 182 ? 5.530 13.426 17.900 1.00 91.44 182 ASN A N 1
ATOM 1392 C CA . ASN A 1 182 ? 6.915 13.888 18.021 1.00 91.44 182 ASN A CA 1
ATOM 1393 C C . ASN A 1 182 ? 7.936 12.746 17.924 1.00 91.44 182 ASN A C 1
ATOM 1395 O O . ASN A 1 182 ? 9.047 12.961 17.447 1.00 91.44 182 ASN A O 1
ATOM 1399 N N . SER A 1 183 ? 7.595 11.540 18.386 1.00 92.25 183 SER A N 1
ATOM 1400 C CA . SER A 1 183 ? 8.529 10.411 18.414 1.00 92.25 183 SER A CA 1
ATOM 1401 C C . SER A 1 183 ? 8.643 9.699 17.068 1.00 92.25 183 SER A C 1
ATOM 1403 O O . SER A 1 183 ? 9.739 9.267 16.711 1.00 92.25 183 SER A O 1
ATOM 1405 N N . LEU A 1 184 ? 7.547 9.597 16.304 1.00 89.50 184 LEU A N 1
ATOM 1406 C CA . LEU A 1 184 ? 7.546 8.867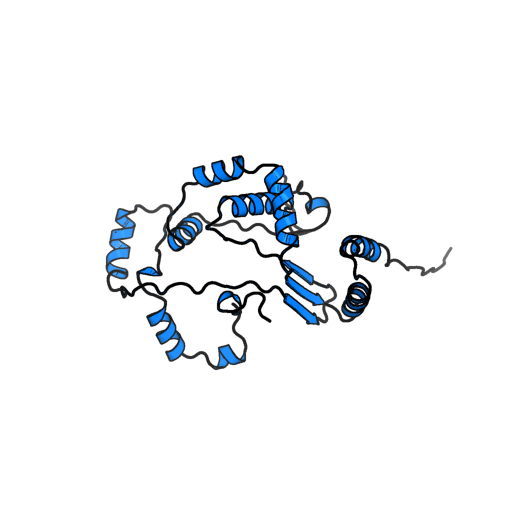 15.040 1.00 89.50 184 LEU A CA 1
ATOM 1407 C C . LEU A 1 184 ? 8.487 9.502 14.001 1.00 89.50 184 LEU A C 1
ATOM 1409 O O . LEU A 1 184 ? 9.346 8.778 13.511 1.00 89.50 184 LEU A O 1
ATOM 1413 N N . PRO A 1 185 ? 8.457 10.820 13.713 1.00 87.69 185 PRO A N 1
ATOM 1414 C CA . PRO A 1 185 ? 9.403 11.436 12.780 1.00 87.69 185 PRO A CA 1
ATOM 1415 C C . PRO A 1 185 ? 10.862 11.233 13.188 1.00 87.69 185 PRO A C 1
ATOM 1417 O O . PRO A 1 185 ? 11.690 10.939 12.334 1.00 87.69 185 PRO A O 1
ATOM 1420 N N . LEU A 1 186 ? 11.168 11.324 14.489 1.00 88.44 186 LEU A N 1
ATOM 1421 C CA . LEU A 1 186 ? 12.516 11.075 15.010 1.00 88.44 186 LEU A CA 1
ATOM 1422 C C . LEU A 1 186 ? 12.966 9.634 14.749 1.00 88.44 186 LEU A C 1
ATOM 1424 O O . LEU A 1 186 ? 14.123 9.405 14.415 1.00 88.44 186 LEU A O 1
ATOM 1428 N N . LYS A 1 187 ? 12.050 8.666 14.853 1.00 88.00 187 LYS A N 1
ATOM 1429 C CA . LYS A 1 187 ? 12.312 7.273 14.479 1.00 88.00 187 LYS A CA 1
ATOM 1430 C C . LYS A 1 187 ? 12.536 7.148 12.967 1.00 88.00 187 LYS A C 1
ATOM 1432 O O . LYS A 1 187 ? 13.497 6.508 12.561 1.00 88.00 187 LYS A O 1
ATOM 1437 N N . LEU A 1 188 ? 11.723 7.801 12.136 1.00 86.75 188 LEU A N 1
ATOM 1438 C CA . LEU A 1 188 ? 11.842 7.721 10.673 1.00 86.75 188 LEU A CA 1
ATOM 1439 C C . LEU A 1 188 ? 13.167 8.285 10.151 1.00 86.75 188 LEU A C 1
ATOM 1441 O O . LEU A 1 188 ? 13.801 7.649 9.318 1.00 86.75 188 LEU A O 1
ATOM 1445 N N . ILE A 1 189 ? 13.633 9.420 10.679 1.00 86.38 189 ILE A N 1
ATOM 1446 C CA . ILE A 1 189 ? 14.904 10.028 10.244 1.00 86.38 189 ILE A CA 1
ATOM 1447 C C . ILE A 1 189 ? 16.145 9.239 10.684 1.00 86.38 189 ILE A C 1
ATOM 1449 O O . ILE A 1 189 ? 17.241 9.518 10.205 1.00 86.38 189 ILE A O 1
ATOM 1453 N N . THR A 1 190 ? 15.993 8.277 11.603 1.00 86.06 190 THR A N 1
ATOM 1454 C CA . THR A 1 190 ? 17.091 7.375 11.992 1.00 86.06 190 THR A CA 1
ATOM 1455 C C . THR A 1 190 ? 17.285 6.229 11.001 1.00 86.06 190 THR A C 1
ATOM 1457 O O . THR A 1 190 ? 18.364 5.641 10.955 1.00 86.06 190 THR A O 1
ATOM 1460 N N . CYS A 1 191 ? 16.267 5.921 10.192 1.00 83.38 191 CYS A N 1
ATOM 1461 C CA . CYS A 1 191 ? 16.367 4.959 9.102 1.00 83.38 191 CYS A CA 1
ATOM 1462 C C . CYS A 1 191 ? 17.122 5.578 7.909 1.00 83.38 191 CYS A C 1
ATOM 1464 O O . CYS A 1 191 ? 17.058 6.796 7.713 1.00 83.38 191 CYS A O 1
ATOM 1466 N N . PRO A 1 192 ? 17.802 4.767 7.072 1.00 85.56 192 PRO A N 1
ATOM 1467 C CA . PRO A 1 192 ? 18.352 5.245 5.805 1.00 85.56 192 PRO A CA 1
ATOM 1468 C C . PRO A 1 192 ? 17.278 5.982 4.996 1.00 85.56 192 PRO A C 1
ATOM 1470 O O . PRO A 1 192 ? 16.146 5.514 4.895 1.00 85.56 192 PRO A O 1
ATOM 1473 N N . PHE A 1 193 ? 17.589 7.141 4.424 1.00 84.31 193 PHE A N 1
ATOM 1474 C CA . PHE A 1 193 ? 16.628 7.838 3.570 1.00 84.31 193 PHE A CA 1
ATOM 1475 C C . PHE A 1 193 ? 16.722 7.341 2.127 1.00 84.31 193 PHE A C 1
ATOM 1477 O O . PHE A 1 193 ? 17.725 6.764 1.700 1.00 84.31 193 PHE A O 1
ATOM 1484 N N . THR A 1 194 ? 15.660 7.596 1.373 1.00 87.38 194 THR A N 1
ATOM 1485 C CA . THR A 1 194 ? 15.632 7.418 -0.073 1.00 87.38 194 THR A CA 1
ATOM 1486 C C . THR A 1 194 ? 15.458 8.767 -0.741 1.00 87.38 194 THR A C 1
ATOM 1488 O O . THR A 1 194 ? 14.459 9.441 -0.498 1.00 87.38 194 THR A O 1
ATOM 1491 N N . LEU A 1 195 ? 16.406 9.149 -1.589 1.00 85.88 195 LEU A N 1
ATOM 1492 C CA . LEU A 1 195 ? 16.340 10.331 -2.435 1.00 85.88 195 LEU A CA 1
ATOM 1493 C C . LEU A 1 195 ? 16.128 9.904 -3.886 1.00 85.88 195 LEU A C 1
ATOM 1495 O O . LEU A 1 195 ? 16.846 9.051 -4.405 1.00 85.88 195 LEU A O 1
ATOM 1499 N N . ALA A 1 196 ? 15.156 10.523 -4.544 1.00 86.31 196 ALA A N 1
ATOM 1500 C CA . ALA A 1 196 ? 14.997 10.467 -5.987 1.00 86.31 196 ALA A CA 1
ATOM 1501 C C . ALA A 1 196 ? 14.945 11.894 -6.533 1.00 86.31 196 ALA A C 1
ATOM 1503 O O . ALA A 1 196 ? 14.164 12.699 -6.032 1.00 86.31 196 ALA A O 1
ATOM 1504 N N . SER A 1 197 ? 15.738 12.221 -7.549 1.00 85.06 197 SER A N 1
ATOM 1505 C CA . SER A 1 197 ? 15.734 13.547 -8.162 1.00 85.06 197 SER A CA 1
ATOM 1506 C C . SER A 1 197 ? 15.755 13.510 -9.689 1.00 85.06 197 SER A C 1
ATOM 1508 O O . SER A 1 197 ? 16.383 12.655 -10.320 1.00 85.06 197 SER A O 1
ATOM 1510 N N . HIS A 1 198 ? 15.028 14.455 -10.280 1.00 82.88 198 HIS A N 1
ATOM 1511 C CA . HIS A 1 198 ? 15.051 14.806 -11.689 1.00 82.88 198 HIS A CA 1
ATOM 1512 C C . HIS A 1 198 ? 15.593 16.232 -11.795 1.00 82.88 198 HIS A C 1
ATOM 1514 O O . HIS A 1 198 ? 14.895 17.186 -11.450 1.00 82.88 198 HIS A O 1
ATOM 1520 N N . GLU A 1 199 ? 16.874 16.359 -12.141 1.00 73.62 199 GLU A N 1
ATOM 1521 C CA . GLU A 1 199 ? 17.644 17.596 -11.956 1.00 73.62 199 GLU A CA 1
ATOM 1522 C C . GLU A 1 199 ? 18.176 18.149 -13.274 1.00 73.62 199 GLU A C 1
ATOM 1524 O O . GLU A 1 199 ? 18.642 17.399 -14.135 1.00 73.62 199 GLU A O 1
ATOM 1529 N N . MET A 1 200 ? 18.224 19.478 -13.355 1.00 62.06 200 MET A N 1
ATOM 1530 C CA . MET A 1 200 ? 19.011 20.202 -14.351 1.00 62.06 200 MET A CA 1
ATOM 1531 C C . MET A 1 200 ? 20.506 20.200 -13.962 1.00 62.06 200 MET A C 1
ATOM 1533 O O . MET A 1 200 ? 20.852 20.346 -12.784 1.00 62.06 200 MET A O 1
ATOM 1537 N N . LEU A 1 201 ? 21.405 20.089 -14.949 1.00 54.84 201 LEU A N 1
ATOM 1538 C CA . LEU A 1 201 ? 22.877 19.996 -14.821 1.00 54.84 201 LEU A CA 1
ATOM 1539 C C . LEU A 1 201 ? 23.530 20.941 -13.784 1.00 54.84 201 LEU A C 1
ATOM 1541 O O . LEU A 1 201 ? 24.522 20.569 -13.154 1.00 54.84 201 LEU A O 1
ATOM 1545 N N . PHE A 1 202 ? 22.992 22.150 -13.585 1.00 53.44 202 PHE A N 1
ATOM 1546 C CA . PHE A 1 202 ? 23.583 23.171 -12.710 1.00 53.44 202 PHE A CA 1
ATOM 1547 C C . PHE A 1 202 ? 23.371 22.935 -11.203 1.00 53.44 202 PHE A C 1
ATOM 1549 O O . PHE A 1 202 ? 24.241 23.290 -10.408 1.00 53.44 202 PHE A O 1
ATOM 1556 N N . ILE A 1 203 ? 22.269 22.301 -10.786 1.00 54.31 203 ILE A N 1
ATOM 1557 C CA . ILE A 1 203 ? 21.958 22.095 -9.354 1.00 54.31 203 ILE A CA 1
ATOM 1558 C C . ILE A 1 203 ? 22.725 20.893 -8.783 1.00 54.31 203 ILE A C 1
ATOM 1560 O O . ILE A 1 203 ? 23.169 20.919 -7.630 1.00 54.31 203 ILE A O 1
ATOM 1564 N N . SER A 1 204 ? 22.987 19.886 -9.618 1.00 48.66 204 SER A N 1
ATOM 1565 C CA . SER A 1 204 ? 23.725 18.677 -9.241 1.00 48.66 204 SER A CA 1
ATOM 1566 C C . SER A 1 204 ? 25.115 18.981 -8.649 1.00 48.66 204 SER A C 1
ATOM 1568 O O . SER A 1 204 ? 25.517 18.403 -7.635 1.00 48.66 204 SER A O 1
ATOM 1570 N N . GLN A 1 205 ? 25.833 19.968 -9.205 1.00 47.28 205 GLN A N 1
ATOM 1571 C CA . GLN A 1 205 ? 27.159 20.371 -8.715 1.00 47.28 205 GLN A CA 1
ATOM 1572 C C . GLN A 1 205 ? 27.120 21.086 -7.355 1.00 47.28 205 GLN A C 1
ATOM 1574 O O . GLN A 1 205 ? 28.089 21.017 -6.592 1.00 47.28 205 GLN A O 1
ATOM 1579 N N . ALA A 1 206 ? 26.019 21.766 -7.035 1.00 52.88 206 ALA A N 1
ATOM 1580 C CA . ALA A 1 206 ? 25.892 22.537 -5.805 1.00 52.88 206 ALA A CA 1
ATOM 1581 C C . ALA A 1 206 ? 25.545 21.638 -4.602 1.00 52.88 206 ALA A C 1
ATOM 1583 O O . ALA A 1 206 ? 26.158 21.764 -3.539 1.00 52.88 206 ALA A O 1
ATOM 1584 N N . MET A 1 207 ? 24.668 20.647 -4.804 1.00 50.41 207 MET A N 1
ATOM 1585 C CA . MET A 1 207 ? 24.375 19.597 -3.814 1.00 50.41 207 MET A CA 1
ATOM 1586 C C . MET A 1 207 ? 25.604 18.716 -3.518 1.00 50.41 207 MET A C 1
ATOM 1588 O O . MET A 1 207 ? 25.853 18.364 -2.365 1.00 50.41 207 MET A O 1
ATOM 1592 N N . MET A 1 208 ? 26.425 18.409 -4.532 1.00 43.06 208 MET A N 1
ATOM 1593 C CA . MET A 1 208 ? 27.664 17.628 -4.370 1.00 43.06 208 MET A CA 1
ATOM 1594 C C . MET A 1 208 ? 28.693 18.314 -3.455 1.00 43.06 208 MET A C 1
ATOM 1596 O O . MET A 1 208 ? 29.312 17.649 -2.628 1.00 43.06 208 MET A O 1
ATOM 1600 N N . LYS A 1 209 ? 28.849 19.645 -3.542 1.00 38.78 209 LYS A N 1
ATOM 1601 C CA . LYS A 1 209 ? 29.773 20.404 -2.674 1.00 38.78 209 LYS A CA 1
ATOM 1602 C C . LYS A 1 209 ? 29.312 20.454 -1.212 1.00 38.78 209 LYS A C 1
ATOM 1604 O O . LYS A 1 209 ? 30.147 20.407 -0.308 1.00 38.78 209 LYS A O 1
ATOM 1609 N N . SER A 1 210 ? 28.000 20.508 -0.983 1.00 43.25 210 SER A N 1
ATOM 1610 C CA . SER A 1 210 ? 27.394 20.476 0.354 1.00 43.25 210 SER A CA 1
ATOM 1611 C C . SER A 1 210 ? 27.652 19.131 1.049 1.00 43.25 210 SER A C 1
ATOM 1613 O O . SER A 1 210 ? 28.266 19.104 2.118 1.00 43.25 210 SER A O 1
ATOM 1615 N N . ALA A 1 211 ? 27.332 18.014 0.385 1.00 38.41 211 ALA A N 1
ATOM 1616 C CA . ALA A 1 211 ? 27.432 16.672 0.966 1.00 38.41 211 ALA A CA 1
ATOM 1617 C C . ALA A 1 211 ? 28.869 16.254 1.339 1.00 38.41 211 ALA A C 1
ATOM 1619 O O . ALA A 1 211 ? 29.071 15.561 2.334 1.00 38.41 211 ALA A O 1
ATOM 1620 N N . THR A 1 212 ? 29.886 16.702 0.593 1.00 36.53 212 THR A N 1
ATOM 1621 C CA . THR A 1 212 ? 31.294 16.392 0.909 1.00 36.53 212 THR A CA 1
ATOM 1622 C C . THR A 1 212 ? 31.888 17.227 2.048 1.00 36.53 212 THR A C 1
ATOM 1624 O O . THR A 1 212 ? 32.945 16.874 2.564 1.00 36.53 212 THR A O 1
ATOM 1627 N N . SER A 1 213 ? 31.244 18.328 2.457 1.00 34.94 213 SER A N 1
ATOM 1628 C CA . SER A 1 213 ? 31.786 19.233 3.486 1.00 34.94 213 SER A CA 1
ATOM 1629 C C . SER A 1 213 ? 31.179 19.034 4.881 1.00 34.94 213 SER A C 1
ATOM 1631 O O . SER A 1 213 ? 31.762 19.476 5.873 1.00 34.94 213 SER A O 1
ATOM 1633 N N . SER A 1 214 ? 30.053 18.325 5.001 1.00 40.03 214 SER A N 1
ATOM 1634 C CA . SER A 1 214 ? 29.324 18.188 6.262 1.00 40.03 214 SER A CA 1
ATOM 1635 C C . SER A 1 214 ? 29.420 16.786 6.870 1.00 40.03 214 SER A C 1
ATOM 1637 O O . SER A 1 214 ? 28.461 16.020 6.874 1.00 40.03 214 SER A O 1
ATOM 1639 N N . GLY A 1 215 ? 30.536 16.493 7.539 1.00 34.69 215 GLY A N 1
ATOM 1640 C CA . GLY A 1 215 ? 30.606 15.455 8.580 1.00 34.69 215 GLY A CA 1
ATOM 1641 C C . GLY A 1 215 ? 29.816 15.801 9.859 1.00 34.69 215 GLY A C 1
ATOM 1642 O O . GLY A 1 215 ? 30.198 15.379 10.945 1.00 34.69 215 GLY A O 1
ATOM 1643 N N . ARG A 1 216 ? 28.756 16.620 9.770 1.00 33.62 216 ARG A N 1
ATOM 1644 C CA . ARG A 1 216 ? 27.898 17.030 10.893 1.00 33.62 216 ARG A CA 1
ATOM 1645 C C . ARG A 1 216 ? 26.442 17.173 10.437 1.00 33.62 216 ARG A C 1
ATOM 1647 O O . ARG A 1 216 ? 26.119 18.024 9.610 1.00 33.62 216 ARG A O 1
ATOM 1654 N N . HIS A 1 217 ? 25.589 16.344 11.036 1.00 38.62 217 HIS A N 1
ATOM 1655 C CA . HIS A 1 217 ? 24.169 16.095 10.748 1.00 38.62 217 HIS A CA 1
ATOM 1656 C C . HIS A 1 217 ? 23.196 17.291 10.898 1.00 38.62 217 HIS A C 1
ATOM 1658 O O . HIS A 1 217 ? 21.995 17.102 10.744 1.00 38.62 217 HIS A O 1
ATOM 1664 N N . GLU A 1 218 ? 23.658 18.518 11.160 1.00 32.03 218 GLU A N 1
ATOM 1665 C CA . GLU A 1 218 ? 22.774 19.673 11.428 1.00 32.03 218 GLU A CA 1
ATOM 1666 C C . GLU A 1 218 ? 22.689 20.708 10.290 1.00 32.03 218 GLU A C 1
ATOM 1668 O O . GLU A 1 218 ? 21.836 21.589 10.329 1.00 32.03 218 GLU A O 1
ATOM 1673 N N . SER A 1 219 ? 23.527 20.621 9.252 1.00 29.41 219 SER A N 1
ATOM 1674 C CA . SER A 1 219 ? 23.692 21.730 8.286 1.00 29.41 219 SER A CA 1
ATOM 1675 C C . SER A 1 219 ? 22.810 21.678 7.028 1.00 29.41 219 SER A C 1
ATOM 1677 O O . SER A 1 219 ? 22.730 22.669 6.298 1.00 29.41 219 SER A O 1
ATOM 1679 N N . PHE A 1 220 ? 22.107 20.569 6.775 1.00 36.09 220 PHE A N 1
ATOM 1680 C CA . PHE A 1 220 ? 21.354 20.395 5.525 1.00 36.09 220 PHE A CA 1
ATOM 1681 C C . PHE A 1 220 ? 20.106 21.296 5.454 1.00 36.09 220 PHE A C 1
ATOM 1683 O O . PHE A 1 220 ? 19.795 21.845 4.402 1.00 36.09 220 PHE A O 1
ATOM 1690 N N . LEU A 1 221 ? 19.430 21.523 6.589 1.00 33.56 221 LEU A N 1
ATOM 1691 C CA . LEU A 1 221 ? 18.212 22.343 6.652 1.00 33.56 221 LEU A CA 1
ATOM 1692 C C . LEU A 1 221 ? 18.489 23.853 6.592 1.00 33.56 221 LEU A C 1
ATOM 1694 O O . LEU A 1 221 ? 17.638 24.605 6.125 1.00 33.56 221 LEU A O 1
ATOM 1698 N N . SER A 1 222 ? 19.663 24.314 7.033 1.00 29.67 222 SER A N 1
ATOM 1699 C CA . SER A 1 222 ? 20.037 25.734 6.962 1.00 29.67 222 SER A CA 1
ATOM 1700 C C . SER A 1 222 ? 20.448 26.170 5.555 1.00 29.67 222 SER A C 1
ATOM 1702 O O . SER A 1 222 ? 20.181 27.306 5.176 1.00 29.67 222 SER A O 1
ATOM 1704 N N . GLN A 1 223 ? 21.044 25.276 4.759 1.00 32.19 223 GLN A N 1
ATOM 1705 C CA . GLN A 1 223 ? 21.490 25.606 3.399 1.00 32.19 223 GLN A CA 1
ATOM 1706 C C . GLN A 1 223 ? 20.334 25.712 2.397 1.00 32.19 223 GLN A C 1
ATOM 1708 O O . GLN A 1 223 ? 20.406 26.524 1.479 1.00 32.19 223 GLN A O 1
ATOM 1713 N N . SER A 1 224 ? 19.230 24.981 2.598 1.00 33.38 224 SER A N 1
ATOM 1714 C CA . SER A 1 224 ? 18.027 25.121 1.759 1.00 33.38 224 SER A CA 1
ATOM 1715 C C . SER A 1 224 ? 17.418 26.530 1.837 1.00 33.38 224 SER A C 1
ATOM 1717 O O . SER A 1 224 ? 16.914 27.032 0.839 1.00 33.38 224 SER A O 1
ATOM 1719 N N . TYR A 1 225 ? 17.520 27.193 2.996 1.00 28.78 225 TYR A N 1
ATOM 1720 C CA . TYR A 1 225 ? 17.083 28.584 3.185 1.00 28.78 225 TYR A CA 1
ATOM 1721 C C . TYR A 1 225 ? 18.038 29.618 2.564 1.00 28.78 225 TYR A C 1
ATOM 1723 O O . TYR A 1 225 ? 17.634 30.753 2.317 1.00 28.78 225 TYR A O 1
ATOM 1731 N N . GLU A 1 226 ? 19.301 29.262 2.324 1.00 27.52 226 GLU A N 1
ATOM 1732 C CA . GLU A 1 226 ? 20.298 30.175 1.750 1.00 27.52 226 GLU A CA 1
ATOM 1733 C C . GLU A 1 226 ? 20.214 30.227 0.215 1.00 27.52 226 GLU A C 1
ATOM 1735 O O . GLU A 1 226 ? 20.434 31.286 -0.373 1.00 27.52 226 GLU A O 1
ATOM 1740 N N . PHE A 1 227 ? 19.787 29.131 -0.429 1.00 30.02 227 PHE A N 1
ATOM 1741 C CA . PHE A 1 227 ? 19.511 29.089 -1.873 1.00 30.02 227 PHE A CA 1
ATOM 1742 C C . PHE A 1 227 ? 18.377 30.031 -2.296 1.00 30.02 227 PHE A C 1
ATOM 1744 O O . PHE A 1 227 ? 18.459 30.643 -3.356 1.00 30.02 227 PHE A O 1
ATOM 1751 N N . GLU A 1 228 ? 17.364 30.225 -1.448 1.00 31.89 228 GLU A N 1
ATOM 1752 C CA . GLU A 1 228 ? 16.237 31.130 -1.725 1.00 31.89 228 GLU A CA 1
ATOM 1753 C C . GLU A 1 228 ? 16.653 32.619 -1.749 1.00 31.89 228 GLU A C 1
ATOM 1755 O O . GLU A 1 228 ? 15.929 33.462 -2.271 1.00 31.89 228 GLU A O 1
ATOM 1760 N N . LYS A 1 229 ? 17.833 32.967 -1.209 1.00 28.22 229 LYS A N 1
ATOM 1761 C CA . LYS A 1 229 ? 18.355 34.346 -1.188 1.00 28.22 229 LYS A CA 1
ATOM 1762 C C . LYS A 1 229 ? 19.299 34.685 -2.341 1.00 28.22 229 LYS A C 1
ATOM 1764 O O . LYS A 1 229 ? 19.648 35.855 -2.491 1.00 28.22 229 LYS A O 1
ATOM 1769 N N . PHE A 1 230 ? 19.716 33.708 -3.141 1.00 26.47 230 PHE A N 1
ATOM 1770 C CA . PHE A 1 230 ? 20.752 33.885 -4.160 1.00 26.47 230 PHE A CA 1
ATOM 1771 C C . PHE A 1 230 ? 20.190 33.905 -5.585 1.00 26.47 230 PHE A C 1
ATOM 1773 O O . PHE A 1 230 ? 20.733 33.254 -6.462 1.00 26.47 230 PHE A O 1
ATOM 1780 N N . GLU A 1 231 ? 19.137 34.682 -5.848 1.00 27.47 231 GLU A N 1
ATOM 1781 C CA . GLU A 1 231 ? 18.806 35.102 -7.218 1.00 27.47 231 GLU A CA 1
ATOM 1782 C C . GLU A 1 231 ? 17.894 36.338 -7.225 1.00 27.47 231 GLU A C 1
ATOM 1784 O O . GLU A 1 231 ? 16.684 36.234 -7.092 1.00 27.47 231 GLU A O 1
ATOM 1789 N N . LEU A 1 232 ? 18.500 37.523 -7.362 1.00 27.17 232 LEU A N 1
ATOM 1790 C CA . LEU A 1 232 ? 17.990 38.648 -8.159 1.00 27.17 232 LEU A CA 1
ATOM 1791 C C . LEU A 1 232 ? 19.152 39.632 -8.424 1.00 27.17 232 LEU A C 1
ATOM 1793 O O . LEU A 1 232 ? 19.385 40.544 -7.628 1.00 27.17 232 LEU A O 1
ATOM 1797 N N . PRO A 1 233 ? 19.866 39.524 -9.559 1.00 27.94 233 PRO A N 1
ATOM 1798 C CA . PRO A 1 233 ? 20.551 40.656 -10.152 1.00 27.94 233 PRO A CA 1
ATOM 1799 C C . PRO A 1 233 ? 19.824 41.021 -11.449 1.00 27.94 233 PRO A C 1
ATOM 1801 O O . PRO A 1 233 ? 20.086 40.470 -12.512 1.00 27.94 233 PRO A O 1
ATOM 1804 N N . CYS A 1 234 ? 18.892 41.966 -11.373 1.00 28.61 234 CYS A N 1
ATOM 1805 C CA . CYS A 1 234 ? 18.376 42.655 -12.554 1.00 28.61 234 CYS A CA 1
ATOM 1806 C C . CYS A 1 234 ? 18.612 44.151 -12.371 1.00 28.61 234 CYS A C 1
ATOM 1808 O O . CYS A 1 234 ? 17.723 44.907 -11.997 1.00 28.61 234 CYS A O 1
ATOM 1810 N N . GLY A 1 235 ? 19.858 44.560 -12.604 1.00 28.27 235 GLY A N 1
ATOM 1811 C CA . GLY A 1 235 ? 20.187 45.929 -12.965 1.00 28.27 235 GLY A CA 1
ATOM 1812 C C . GLY A 1 235 ? 20.306 46.013 -14.481 1.00 28.27 235 GLY A C 1
ATOM 1813 O O . GLY A 1 235 ? 21.342 45.656 -15.029 1.00 28.27 235 GLY A O 1
ATOM 1814 N N . LEU A 1 236 ? 19.258 46.491 -15.149 1.00 28.20 236 LEU A N 1
ATOM 1815 C CA . LEU A 1 236 ? 19.368 47.089 -16.476 1.00 28.20 236 LEU A CA 1
ATOM 1816 C C . LEU A 1 236 ? 18.587 48.399 -16.456 1.00 28.20 236 LEU A C 1
ATOM 1818 O O . LEU A 1 236 ? 17.360 48.432 -16.437 1.00 28.20 236 LEU A O 1
ATOM 1822 N N . ASN A 1 237 ? 19.372 49.467 -16.381 1.00 28.23 237 ASN A N 1
ATOM 1823 C CA . ASN A 1 237 ? 18.975 50.849 -16.538 1.00 28.23 237 ASN A CA 1
ATOM 1824 C C . ASN A 1 237 ? 18.777 51.126 -18.038 1.00 28.23 237 ASN A C 1
ATOM 1826 O O . ASN A 1 237 ? 19.659 50.794 -18.831 1.00 28.23 237 ASN A O 1
ATOM 1830 N N . VAL A 1 238 ? 17.656 51.737 -18.419 1.00 30.39 238 VAL A N 1
ATOM 1831 C CA . VAL A 1 238 ? 17.527 52.469 -19.687 1.00 30.39 238 VAL A CA 1
ATOM 1832 C C . VAL A 1 238 ? 16.805 53.778 -19.379 1.00 30.39 238 VAL A C 1
ATOM 1834 O O . VAL A 1 238 ? 15.613 53.792 -19.077 1.00 30.39 238 VAL A O 1
ATOM 1837 N N . ASP A 1 239 ? 17.574 54.861 -19.438 1.00 31.53 239 ASP A N 1
ATOM 1838 C CA . ASP A 1 239 ? 17.146 56.251 -19.328 1.00 31.53 239 ASP A CA 1
ATOM 1839 C C . ASP A 1 239 ? 16.143 56.647 -20.428 1.00 31.53 239 ASP A C 1
ATOM 1841 O O . ASP A 1 239 ? 16.321 56.290 -21.595 1.00 31.53 239 ASP A O 1
ATOM 1845 N N . ASN A 1 240 ? 15.132 57.452 -20.071 1.00 28.33 240 ASN A N 1
ATOM 1846 C CA . ASN A 1 240 ? 14.705 58.634 -20.842 1.00 28.33 240 ASN A CA 1
ATOM 1847 C C . ASN A 1 240 ? 13.571 59.402 -20.132 1.00 28.33 240 ASN A C 1
ATOM 1849 O O . ASN A 1 240 ? 12.387 59.126 -20.350 1.00 28.33 240 ASN A O 1
ATOM 1853 N N . LYS A 1 241 ? 13.940 60.402 -19.322 1.00 29.91 241 LYS A N 1
ATOM 1854 C CA . LYS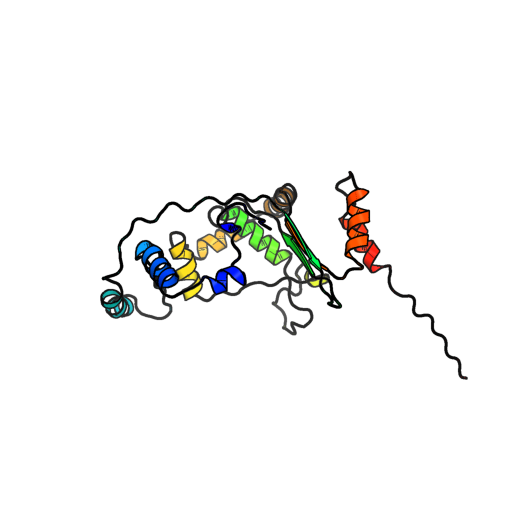 A 1 241 ? 1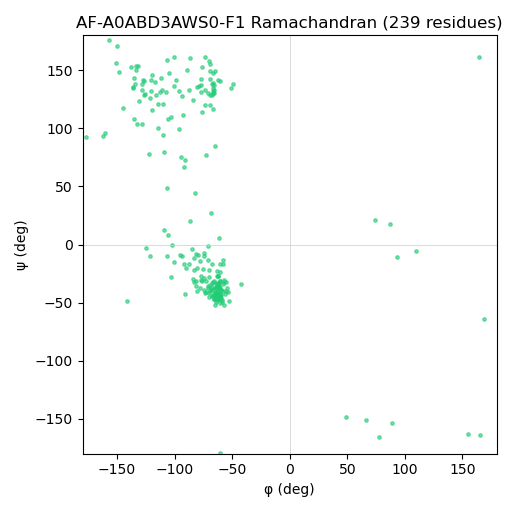3.417 61.781 -19.373 1.00 29.91 241 LYS A CA 1
ATOM 1855 C C . LYS A 1 241 ? 14.151 62.691 -18.398 1.00 29.91 241 LYS A C 1
ATOM 1857 O O . LYS A 1 241 ? 14.363 62.257 -17.248 1.00 29.91 241 LYS A O 1
#

Sequence (241 aa):
MEVYSGPHGYTLMASESAVERLNSIVLEDFVAENYTAPHMVLAAAGVEHDELLKIAEPLLSDMPKVHRPAEPKPVYVGGDYRRHADEGTTHFALAFEVPGGWLNQKEVMTLLVIQSLMGGGGSFLAGGPGKGMHSRLYGKQLMVLLQMGTSEDIGKQILHMERKPVEQFLKAIDQVTVKDINSLPLKLITCPFTLASHEMLFISQAMMKSATSSGRHESFLSQSYEFEKFELPCGLNVDNK

Radius of gyration: 24.5 Å; Cα contacts (8 Å, |Δi|>4): 209; chains: 1; bounding box: 60×85×48 Å

InterPro domains:
  IPR007863 Peptidase M16, C-terminal [PF05193] (27-138)
  IPR011249 Metalloenzyme, LuxS/M16 peptidase-like [SSF63411] (3-69)
  IPR011249 Metalloenzyme, LuxS/M16 peptidase-like [SSF63411] (86-139)
  IPR050361 Mitochondrial Processing Peptidase/Ubiquinol-cytochrome c Reductase Complex [PTHR11851] (4-139)

Foldseek 3Di:
DAQKPPDNRDDPDDDPVRVVVDDPVVVVVVCLVQVAPLQDDDFDDPDDPVVCCVPVCVVPVPGHDDDDDDDDDIDGDAEEAEDEDPDPDKDKDKDFDDPPPVNPLLLVLLVVVLCLLQAFDDPPPPDDPDRSCVRPCVVPHGDDDDDDDPRRLQRVVVSVPHRDDVVVSVVSNVPRDPVSNVVSVVVRVVGHMHMHMHDHPPVVVVVVVVVVPDPDPPCPVVVVVVVVVPDDDDDDDDDDD

Secondary structure (DSSP, 8-state):
--SEESGGGS-SSPPHHHHHH--HHHHHHHHHHHS-GGG-----SSS-HHHHHHHHHHHHTTS--PPPPPPPPPEE--EEEEEE--SSS-EEEEE---TTGGG-HHHHHHHHHHHHHH----TT----TTSSTTSTTTTT---PPPP--HHHHHHHHHHHS----HHHHHHHHHT--HHHHHHHHHHHTTSPPEEEEEE-HHHHHHHHHHHHH--STTSHHHHHHHHTTS-----------

pLDDT: mean 72.79, std 21.84, range [26.47, 96.56]

Solvent-accessible surface area (backbone atoms only — not comparable to full-atom values): 15177 Å² total; per-residue (Å²): 135,53,46,21,50,63,83,74,33,60,67,89,68,76,50,71,75,52,56,73,68,62,47,70,66,62,51,51,53,49,44,69,72,59,72,27,48,83,75,60,75,93,55,78,68,97,67,60,68,72,64,51,46,71,60,46,48,83,75,54,67,84,50,52,84,60,85,82,75,83,80,82,80,64,43,80,69,21,44,82,46,77,41,83,39,101,48,101,62,70,50,73,49,77,47,61,70,70,88,63,50,85,80,34,52,64,62,49,42,40,48,51,49,49,50,54,49,37,30,20,53,56,105,77,64,89,65,71,93,83,70,39,79,84,18,68,27,50,80,75,52,68,39,86,84,88,85,80,54,73,34,55,51,48,32,58,33,37,76,76,70,55,71,76,60,67,66,59,54,52,53,45,50,72,66,57,44,74,67,54,64,61,48,48,59,61,55,32,72,70,45,63,53,29,41,40,34,38,34,30,82,75,56,60,62,56,56,52,58,52,66,77,67,52,97,51,99,73,56,71,72,60,50,65,64,51,61,77,71,73,81,84,88,84,88,79,88,79,90,89,133

Mean predicted aligned error: 13.69 Å

Nearest PDB structures (foldseek):
  7jrg-assembly1_B  TM=9.167E-01  e=1.821E-16  Vigna radiata var. radiata
  8e73-assembly1_B  TM=8.709E-01  e=1.230E-15  Vigna radiata
  8e73-assembly1_N  TM=8.692E-01  e=3.093E-15  Vigna radiata
  8bep-assembly1_K  TM=8.963E-01  e=6.401E-14  Arabidopsis thaliana
  8bq6-assembly1_AA  TM=8.119E-01  e=1.846E-11  Arabidopsis thaliana

Organism: NCBI:txid153742